Protein AF-A0A914Q516-F1 (afdb_monomer_lite)

Foldseek 3Di:
DDDPPPPPPDPPPPPDVVVVVVLVVCVVVPDPPVCVVLVVLLVLCLPFPVSLCCLWPNVLVVLVAFWDWDLQQAEPVQWAFDADPVRDGDPDTPDGDDSVRIDTGHPQQNVLLHLLQPDALVRSVVCVLVSLVVVVVVVCVVVVHPVPRRHDSVSSVSSNLSSLLSNLSVLSVCVSVVLVVLVVPPPPPVVSVVVVVRSVNSSVSSSVVNVVCCVPVVVVSSVVRD

Structure (mmCIF, N/CA/C/O backbone):
data_AF-A0A914Q516-F1
#
_entry.id   AF-A0A914Q516-F1
#
loop_
_atom_site.group_PDB
_atom_site.id
_atom_site.type_symbol
_atom_site.label_atom_id
_atom_site.label_alt_id
_atom_site.label_comp_id
_atom_site.label_asym_id
_atom_site.label_entity_id
_atom_site.label_seq_id
_atom_site.pdbx_PDB_ins_code
_atom_site.Cartn_x
_atom_site.Cartn_y
_atom_site.Cartn_z
_atom_site.occupancy
_atom_site.B_iso_or_equiv
_atom_site.auth_seq_id
_atom_site.auth_comp_id
_atom_site.auth_asym_id
_atom_site.auth_atom_id
_atom_site.pdbx_PDB_model_num
ATOM 1 N N . MET A 1 1 ? 1.732 -30.898 15.692 1.00 36.25 1 MET A N 1
ATOM 2 C CA . MET A 1 1 ? 2.619 -30.155 14.773 1.00 36.25 1 MET A CA 1
ATOM 3 C C . MET A 1 1 ? 3.514 -29.255 15.620 1.00 36.25 1 MET A C 1
ATOM 5 O O . MET A 1 1 ? 2.993 -28.377 16.292 1.00 36.25 1 MET A O 1
ATOM 9 N N . LYS A 1 2 ? 4.815 -29.556 15.737 1.00 26.09 2 LYS A N 1
ATOM 10 C CA . LYS A 1 2 ? 5.753 -28.768 16.558 1.00 26.09 2 LYS A CA 1
ATOM 11 C C . LYS A 1 2 ? 6.272 -27.606 15.711 1.00 26.09 2 LYS A C 1
ATOM 13 O O . LYS A 1 2 ? 6.947 -27.850 14.718 1.00 26.09 2 LYS A O 1
ATOM 18 N N . ILE A 1 3 ? 5.950 -26.372 16.092 1.00 29.05 3 ILE A N 1
ATOM 19 C CA . ILE A 1 3 ? 6.527 -25.170 15.482 1.00 29.05 3 ILE A CA 1
ATOM 20 C C . ILE A 1 3 ? 7.981 -25.080 15.962 1.00 29.05 3 ILE A C 1
ATOM 22 O O . ILE A 1 3 ? 8.253 -24.725 17.112 1.00 29.05 3 ILE A O 1
ATOM 26 N N . CYS A 1 4 ? 8.920 -25.471 15.101 1.00 27.45 4 CYS A N 1
ATOM 27 C CA . CYS A 1 4 ? 10.341 -25.244 15.325 1.00 27.45 4 CYS A CA 1
ATOM 28 C C . CYS A 1 4 ? 10.590 -23.732 15.312 1.00 27.45 4 CYS A C 1
ATOM 30 O O . CYS A 1 4 ? 10.453 -23.087 14.277 1.00 27.45 4 CYS A O 1
ATOM 32 N N . HIS A 1 5 ? 10.942 -23.165 16.465 1.00 29.23 5 HIS A N 1
ATOM 33 C CA . HIS A 1 5 ? 11.407 -21.786 16.552 1.00 29.23 5 HIS A CA 1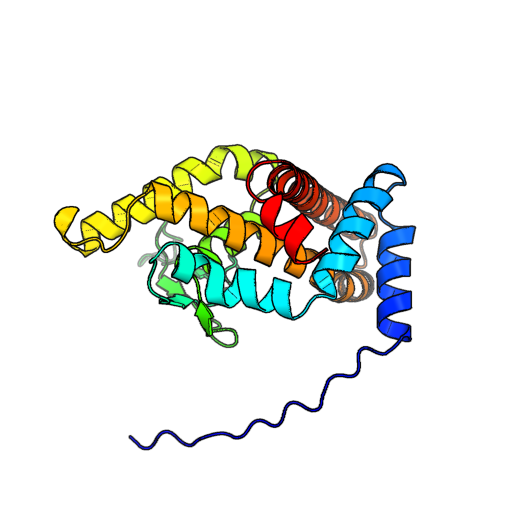
ATOM 34 C C . HIS A 1 5 ? 12.763 -21.686 15.845 1.00 29.23 5 HIS A C 1
ATOM 36 O O . HIS A 1 5 ? 13.802 -21.995 16.431 1.00 29.23 5 HIS A O 1
ATOM 42 N N . PHE A 1 6 ? 12.767 -21.259 14.585 1.00 27.67 6 PHE A N 1
ATOM 43 C CA . PHE A 1 6 ? 13.989 -20.805 13.937 1.00 27.67 6 PHE A CA 1
ATOM 44 C C . PHE A 1 6 ? 14.381 -19.467 14.568 1.00 27.67 6 PHE A C 1
ATOM 46 O O . PHE A 1 6 ? 13.801 -18.426 14.270 1.00 27.67 6 PHE A O 1
ATOM 53 N N . LYS A 1 7 ? 15.374 -19.481 15.465 1.00 25.53 7 LYS A N 1
ATOM 54 C CA . LYS A 1 7 ? 16.092 -18.260 15.847 1.00 25.53 7 LYS A CA 1
ATOM 55 C C . LYS A 1 7 ? 16.949 -17.832 14.657 1.00 25.53 7 LYS A C 1
ATOM 57 O O . LYS A 1 7 ? 18.130 -18.160 14.592 1.00 25.53 7 LYS A O 1
ATOM 62 N N . VAL A 1 8 ? 16.352 -17.118 13.708 1.00 31.77 8 VAL A N 1
ATOM 63 C CA . VAL A 1 8 ? 17.113 -16.385 12.695 1.00 31.77 8 VAL A CA 1
ATOM 64 C C . VAL A 1 8 ? 17.725 -15.179 13.400 1.00 31.77 8 VAL A C 1
ATOM 66 O O . VAL A 1 8 ? 17.048 -14.200 13.698 1.00 31.77 8 VAL A O 1
ATOM 69 N N . GLN A 1 9 ? 19.012 -15.265 13.736 1.00 25.88 9 GLN A N 1
ATOM 70 C CA . GLN A 1 9 ? 19.788 -14.069 14.035 1.00 25.88 9 GLN A CA 1
ATOM 71 C C . GLN A 1 9 ? 20.055 -13.373 12.705 1.00 25.88 9 GLN A C 1
ATOM 73 O O . GLN A 1 9 ? 20.976 -13.743 11.977 1.00 25.88 9 GLN A O 1
ATOM 78 N N . PHE A 1 10 ? 19.256 -12.360 12.381 1.00 30.94 10 PHE A N 1
ATOM 79 C CA . PHE A 1 10 ? 19.689 -11.379 11.3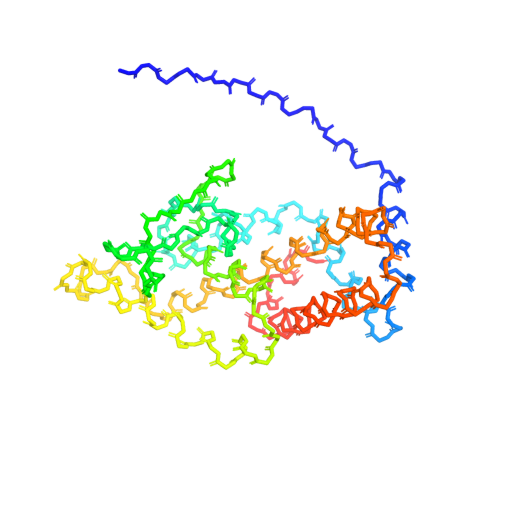99 1.00 30.94 10 PHE A CA 1
ATOM 80 C C . PHE A 1 10 ? 20.967 -10.748 11.960 1.00 30.94 10 PHE A C 1
ATOM 82 O O . PHE A 1 10 ? 20.933 -10.072 12.992 1.00 30.94 10 PHE A O 1
ATOM 89 N N . LYS A 1 11 ? 22.121 -10.990 11.319 1.00 28.31 11 LYS A N 1
ATOM 90 C CA . LYS A 1 11 ? 23.254 -10.070 11.481 1.00 28.31 11 LYS A CA 1
ATOM 91 C C . LYS A 1 11 ? 22.671 -8.691 11.209 1.00 28.31 11 LYS A C 1
ATOM 93 O O . LYS A 1 11 ? 22.010 -8.534 10.184 1.00 28.31 11 LYS A O 1
ATOM 98 N N . LYS A 1 12 ? 22.878 -7.724 12.111 1.00 32.81 12 LYS A N 1
ATOM 99 C CA . LYS A 1 12 ? 22.629 -6.318 11.780 1.00 32.81 12 LYS A CA 1
ATOM 100 C C . LYS A 1 12 ? 23.300 -6.091 10.429 1.00 32.81 12 LYS A C 1
ATOM 102 O O . LYS A 1 12 ? 24.525 -6.169 10.341 1.00 32.81 12 LYS A O 1
ATOM 107 N N . LEU A 1 13 ? 22.498 -5.916 9.382 1.00 36.59 13 LEU A N 1
ATOM 108 C CA . LEU A 1 13 ? 22.982 -5.359 8.138 1.00 36.59 13 LEU A CA 1
ATOM 109 C C . LEU A 1 13 ? 23.422 -3.961 8.544 1.00 36.59 13 LEU A C 1
ATOM 111 O O . LEU A 1 13 ? 22.601 -3.086 8.801 1.00 36.59 13 LEU A O 1
ATOM 115 N N . HIS A 1 14 ? 24.722 -3.798 8.761 1.00 37.91 14 HIS A N 1
ATOM 116 C CA . HIS A 1 14 ? 25.291 -2.473 8.820 1.00 37.91 14 HIS A CA 1
ATOM 117 C C . HIS A 1 14 ? 25.012 -1.884 7.441 1.00 37.91 14 HIS A C 1
ATOM 119 O O . HIS A 1 14 ? 25.597 -2.341 6.460 1.00 37.91 14 HIS A O 1
ATOM 125 N N . HIS A 1 15 ? 24.079 -0.933 7.357 1.00 47.44 15 HIS A N 1
ATOM 126 C CA . HIS A 1 15 ? 24.096 0.018 6.256 1.00 47.44 15 HIS A CA 1
ATOM 127 C C . HIS A 1 15 ? 25.513 0.584 6.245 1.00 47.44 15 HIS A C 1
ATOM 129 O O . HIS A 1 15 ? 25.931 1.217 7.215 1.00 47.44 15 HIS A O 1
ATOM 135 N N . SER A 1 16 ? 26.303 0.239 5.230 1.00 50.34 16 SER A N 1
ATOM 136 C CA . SER A 1 16 ? 27.589 0.887 5.056 1.00 50.34 16 SER A CA 1
ATOM 137 C C . SER A 1 16 ? 27.303 2.314 4.601 1.00 50.34 16 SER A C 1
ATOM 139 O O . SER A 1 16 ? 26.422 2.545 3.767 1.00 50.34 16 SER A O 1
ATOM 141 N N . ASP A 1 17 ? 28.073 3.273 5.112 1.00 53.75 17 ASP A N 1
ATOM 142 C CA . ASP A 1 17 ? 28.064 4.655 4.615 1.00 53.75 17 ASP A CA 1
ATOM 143 C C . ASP A 1 17 ? 28.269 4.713 3.085 1.00 53.75 17 ASP A C 1
ATOM 145 O O . ASP A 1 17 ? 27.937 5.703 2.441 1.00 53.75 17 ASP A O 1
ATOM 149 N N . GLU A 1 18 ? 28.828 3.657 2.487 1.00 47.25 18 GLU A N 1
ATOM 150 C CA . GLU A 1 18 ? 29.014 3.502 1.045 1.00 47.25 18 GLU A CA 1
ATOM 151 C C . GLU A 1 18 ? 27.717 3.185 0.296 1.00 47.25 18 GLU A C 1
ATOM 153 O O . GLU A 1 18 ? 27.467 3.823 -0.724 1.00 47.25 18 GLU A O 1
ATOM 158 N N . THR A 1 19 ? 26.867 2.275 0.796 1.00 50.22 19 THR A N 1
ATOM 159 C CA . THR A 1 19 ? 25.529 2.051 0.220 1.00 50.22 19 THR A CA 1
ATOM 160 C C . THR A 1 19 ? 24.695 3.323 0.340 1.00 50.22 19 THR A C 1
ATOM 162 O O . THR A 1 19 ? 24.054 3.727 -0.618 1.00 50.22 19 THR A O 1
ATOM 165 N N . GLU A 1 20 ? 24.771 4.024 1.474 1.00 52.91 20 GLU A N 1
ATOM 166 C CA . GLU A 1 20 ? 24.061 5.294 1.668 1.00 52.91 20 GLU A CA 1
ATOM 167 C C . GLU A 1 20 ? 24.537 6.383 0.692 1.00 52.91 20 GLU A C 1
ATOM 169 O O . GLU A 1 20 ? 23.724 7.016 0.019 1.00 52.91 20 GLU A O 1
ATOM 174 N N . LYS A 1 21 ? 25.854 6.583 0.562 1.00 53.12 21 LYS A N 1
ATOM 175 C CA . LYS A 1 21 ? 26.425 7.549 -0.391 1.00 53.12 21 LYS A CA 1
ATOM 176 C C . LYS A 1 21 ? 26.124 7.182 -1.838 1.00 53.12 21 LYS A C 1
ATOM 178 O O . LYS A 1 21 ? 25.956 8.083 -2.654 1.00 53.12 21 LYS A O 1
ATOM 183 N N . PHE A 1 22 ? 26.078 5.894 -2.168 1.00 50.62 22 PHE A N 1
ATOM 184 C CA . PHE A 1 22 ? 25.715 5.421 -3.499 1.00 50.62 22 PHE A CA 1
ATOM 185 C C . PHE A 1 22 ? 24.235 5.667 -3.794 1.00 50.62 22 PHE A C 1
ATOM 187 O O . PHE A 1 22 ? 23.937 6.256 -4.828 1.00 50.62 22 PHE A O 1
ATOM 194 N N . ASN A 1 23 ? 23.342 5.330 -2.863 1.00 52.16 23 ASN A N 1
ATOM 195 C CA . ASN A 1 23 ? 21.910 5.590 -2.980 1.00 52.16 23 ASN A CA 1
ATOM 196 C C . ASN A 1 23 ? 21.676 7.091 -3.142 1.00 52.16 23 ASN A C 1
ATOM 198 O O . ASN A 1 23 ? 21.111 7.515 -4.141 1.00 52.16 23 ASN A O 1
ATOM 202 N N . LEU A 1 24 ? 22.213 7.926 -2.243 1.00 56.22 24 LEU A N 1
ATOM 203 C CA . LEU A 1 24 ? 22.138 9.387 -2.360 1.00 56.22 24 LEU A CA 1
ATOM 204 C C . LEU A 1 24 ? 22.727 9.893 -3.680 1.00 56.22 24 LEU A C 1
ATOM 206 O O . LEU A 1 24 ? 22.218 10.849 -4.243 1.00 56.22 24 LEU A O 1
ATOM 210 N N . LYS A 1 25 ? 23.778 9.263 -4.211 1.00 56.97 25 LYS A N 1
ATOM 211 C CA . LYS A 1 25 ? 24.352 9.621 -5.511 1.00 56.97 25 LYS A CA 1
ATOM 212 C C . LYS A 1 25 ? 23.434 9.231 -6.674 1.00 56.97 25 LYS A C 1
ATOM 214 O O . LYS A 1 25 ? 23.278 10.047 -7.570 1.00 56.97 25 LYS A O 1
ATOM 219 N N . ILE A 1 26 ? 22.816 8.051 -6.675 1.00 52.75 26 ILE A N 1
ATOM 220 C CA . ILE A 1 26 ? 21.809 7.644 -7.672 1.00 52.75 26 ILE A CA 1
ATOM 221 C C . ILE A 1 26 ? 20.573 8.548 -7.575 1.00 52.75 26 ILE A C 1
ATOM 223 O O . ILE A 1 26 ? 20.109 9.059 -8.594 1.00 52.75 26 ILE A O 1
ATOM 227 N N . PHE A 1 27 ? 20.115 8.846 -6.357 1.00 55.50 27 PHE A N 1
ATOM 228 C CA . PHE A 1 27 ? 19.057 9.817 -6.077 1.00 55.50 27 PHE A CA 1
ATOM 229 C C . PHE A 1 27 ? 19.415 11.217 -6.595 1.00 55.50 27 PHE A C 1
ATOM 231 O O . PHE A 1 27 ? 18.608 11.856 -7.259 1.00 55.50 27 PHE A O 1
ATOM 238 N N . ASN A 1 28 ? 20.635 11.694 -6.357 1.00 54.09 28 ASN A N 1
ATOM 239 C CA . ASN A 1 28 ? 21.061 13.034 -6.764 1.00 54.09 28 ASN A CA 1
ATOM 240 C C . ASN A 1 28 ? 21.402 13.142 -8.257 1.00 54.09 28 ASN A C 1
ATOM 242 O O . ASN A 1 28 ? 21.331 14.236 -8.804 1.00 54.09 28 ASN A O 1
ATOM 246 N N . LEU A 1 29 ? 21.803 12.049 -8.914 1.00 50.59 29 LEU A N 1
ATOM 247 C CA . LEU A 1 29 ? 22.165 12.044 -10.336 1.00 50.59 29 LEU A CA 1
ATOM 248 C C . LEU A 1 29 ? 20.957 11.871 -11.261 1.00 50.59 29 LEU A C 1
ATOM 250 O O . LEU A 1 29 ? 21.003 12.352 -12.391 1.00 50.59 29 LEU A O 1
ATOM 254 N N . ASN A 1 30 ? 19.903 11.190 -10.800 1.00 50.62 30 ASN A N 1
ATOM 255 C CA . ASN A 1 30 ? 18.800 10.766 -11.667 1.00 50.62 30 ASN A CA 1
ATOM 256 C C . ASN A 1 30 ? 17.469 11.477 -11.406 1.00 50.62 30 ASN A C 1
ATOM 258 O O . ASN A 1 30 ? 16.566 11.396 -12.238 1.00 50.62 30 ASN A O 1
ATOM 262 N N . PHE A 1 31 ? 17.323 12.172 -10.278 1.00 52.31 31 PHE A N 1
ATOM 263 C CA . PHE A 1 31 ? 16.158 13.013 -10.029 1.00 52.31 31 PHE A CA 1
ATOM 264 C C . PHE A 1 31 ? 16.484 14.466 -10.381 1.00 52.31 31 PHE A C 1
ATOM 266 O O . PHE A 1 31 ? 17.485 15.009 -9.921 1.00 52.31 31 PHE A O 1
ATOM 273 N N . ALA A 1 32 ? 15.631 15.105 -11.187 1.00 51.28 32 ALA A N 1
ATOM 274 C CA . ALA A 1 32 ? 15.731 16.535 -11.471 1.00 51.28 32 ALA A CA 1
ATOM 275 C C . ALA A 1 32 ? 15.751 17.364 -10.171 1.00 51.28 32 ALA A C 1
ATOM 277 O O . ALA A 1 32 ? 15.140 16.970 -9.174 1.00 51.28 32 ALA A O 1
ATOM 278 N N . ASP A 1 33 ? 16.396 18.536 -10.201 1.00 56.28 33 ASP A N 1
ATOM 279 C CA . ASP A 1 33 ? 16.536 19.462 -9.060 1.00 56.28 33 ASP A CA 1
ATOM 280 C C . ASP A 1 33 ? 15.208 19.744 -8.324 1.00 56.28 33 ASP A C 1
ATOM 282 O O . ASP A 1 33 ? 15.192 20.007 -7.122 1.00 56.28 33 ASP A O 1
ATOM 286 N N . SER A 1 34 ? 14.076 19.622 -9.024 1.00 50.22 34 SER A N 1
ATOM 287 C CA . SER A 1 34 ? 12.718 19.748 -8.487 1.00 50.22 34 SER A CA 1
ATOM 288 C C . SER A 1 34 ? 12.326 18.699 -7.435 1.00 50.22 34 SER A C 1
ATOM 290 O O . SER A 1 34 ? 11.369 18.924 -6.700 1.00 50.22 34 SER A O 1
ATOM 292 N N . PHE A 1 35 ? 13.033 17.571 -7.329 1.00 56.91 35 PHE A N 1
ATOM 293 C CA . PHE A 1 35 ? 12.653 16.443 -6.461 1.00 56.91 35 PHE A CA 1
ATOM 294 C C . PHE A 1 35 ? 13.532 16.282 -5.222 1.00 56.91 35 PHE A C 1
ATOM 296 O O . PHE A 1 35 ? 13.149 15.584 -4.281 1.00 56.91 35 PHE A O 1
ATOM 303 N N . GLN A 1 36 ? 14.671 16.975 -5.182 1.00 64.94 36 GLN A N 1
ATOM 304 C CA . GLN A 1 36 ? 15.559 17.018 -4.020 1.00 64.94 36 GLN A CA 1
ATOM 305 C C . GLN A 1 36 ? 14.846 17.360 -2.700 1.00 64.94 36 GLN A C 1
ATOM 307 O O . GLN A 1 36 ? 15.134 16.698 -1.699 1.00 64.94 36 GLN A O 1
ATOM 312 N N . PRO A 1 37 ? 13.898 18.322 -2.649 1.00 67.19 37 PRO A N 1
ATOM 313 C CA . PRO A 1 37 ? 13.210 18.659 -1.403 1.00 67.19 37 PRO A CA 1
ATOM 314 C C . PRO A 1 37 ? 12.352 17.508 -0.864 1.00 67.19 37 PRO A C 1
ATOM 316 O O . PRO A 1 37 ? 12.417 17.201 0.327 1.00 67.19 37 PRO A O 1
ATOM 319 N N . ILE A 1 38 ? 11.605 16.833 -1.747 1.00 66.38 38 ILE A N 1
ATOM 320 C CA . ILE A 1 38 ? 10.735 15.708 -1.381 1.00 66.38 38 ILE A CA 1
ATOM 321 C C . ILE A 1 38 ? 11.603 14.540 -0.910 1.00 66.38 38 ILE A C 1
ATOM 323 O O . ILE A 1 38 ? 11.444 14.060 0.208 1.00 66.38 38 ILE A O 1
ATOM 327 N N . VAL A 1 39 ? 12.608 14.147 -1.694 1.00 64.88 39 VAL A N 1
ATOM 328 C CA . VAL A 1 39 ? 13.517 13.047 -1.332 1.00 64.88 39 VAL A CA 1
ATOM 329 C C . VAL A 1 39 ? 14.256 13.335 -0.019 1.00 64.88 39 VAL A C 1
ATOM 331 O O . VAL A 1 39 ? 14.369 12.449 0.824 1.00 64.88 39 VAL A O 1
ATOM 334 N N . SER A 1 40 ? 14.686 14.577 0.224 1.00 68.75 40 SER A N 1
ATOM 335 C CA . SER A 1 40 ? 15.344 14.968 1.482 1.00 68.75 40 SER A CA 1
ATOM 336 C C . SER A 1 40 ? 14.416 14.863 2.698 1.00 68.75 40 SER A C 1
ATOM 338 O O . SER A 1 40 ? 14.848 14.431 3.772 1.00 68.75 40 SER A O 1
ATOM 340 N N . LYS A 1 41 ? 13.136 15.228 2.543 1.00 70.25 41 LYS A N 1
ATOM 341 C CA . LYS A 1 41 ? 12.101 15.061 3.578 1.00 70.25 41 LYS A CA 1
ATOM 342 C C . LYS A 1 41 ? 11.866 13.577 3.873 1.00 70.25 41 LYS A 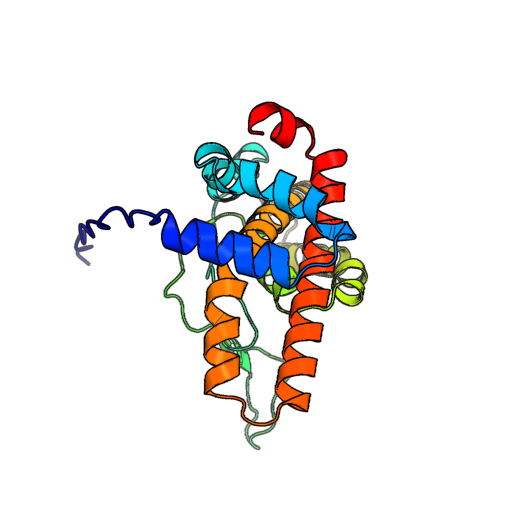C 1
ATOM 344 O O . LYS A 1 41 ? 11.882 13.168 5.034 1.00 70.25 41 LYS A O 1
ATOM 349 N N . TYR A 1 42 ? 11.753 12.764 2.824 1.00 71.19 42 TYR A N 1
ATOM 350 C CA . TYR A 1 42 ? 11.600 11.312 2.914 1.00 71.19 42 TYR A CA 1
ATOM 351 C C . TYR A 1 42 ? 12.821 10.621 3.525 1.00 71.19 42 TYR A C 1
ATOM 353 O O . TYR A 1 42 ? 12.661 9.687 4.305 1.00 71.19 42 TYR A O 1
ATOM 361 N N . HIS A 1 43 ? 14.035 11.099 3.250 1.00 69.19 43 HIS A N 1
ATOM 362 C CA . HIS A 1 43 ? 15.268 10.533 3.792 1.00 69.19 43 HIS A CA 1
ATOM 363 C C . HIS A 1 43 ? 15.308 10.580 5.327 1.00 69.19 43 HIS A C 1
ATOM 365 O O . HIS A 1 43 ? 15.717 9.607 5.958 1.00 69.19 43 HIS A O 1
ATOM 371 N N . LYS A 1 44 ? 14.834 11.668 5.955 1.00 71.88 44 LYS A N 1
ATOM 372 C CA . LYS A 1 44 ? 14.725 11.739 7.425 1.00 71.88 44 LYS A CA 1
ATOM 373 C C . LYS A 1 44 ? 13.768 10.682 7.973 1.00 71.88 44 LYS A C 1
ATOM 375 O O . LYS A 1 44 ? 14.130 9.945 8.886 1.00 71.88 44 LYS A O 1
ATOM 380 N N . LEU A 1 45 ? 12.589 10.567 7.364 1.00 75.25 45 LEU A N 1
ATOM 381 C CA . LEU A 1 45 ? 11.577 9.584 7.746 1.00 75.25 45 LEU A CA 1
ATOM 382 C C . LEU A 1 45 ? 12.058 8.140 7.534 1.00 75.25 45 LEU A C 1
ATOM 384 O O . LEU A 1 45 ? 11.852 7.300 8.404 1.00 75.25 45 LEU A O 1
ATOM 388 N N . CYS A 1 46 ? 12.774 7.859 6.439 1.00 69.25 46 CYS A N 1
ATOM 389 C CA . CYS A 1 46 ? 13.368 6.544 6.153 1.00 69.25 46 CYS A CA 1
ATOM 390 C C . CYS A 1 46 ? 14.352 6.081 7.233 1.00 69.25 46 CYS A C 1
ATOM 392 O O . CYS A 1 46 ? 14.551 4.883 7.414 1.00 69.25 46 CYS A O 1
ATOM 394 N N . ARG A 1 47 ? 14.986 7.019 7.944 1.00 72.00 47 ARG A N 1
ATOM 395 C CA . ARG A 1 47 ? 15.941 6.721 9.020 1.00 72.00 47 ARG A CA 1
ATOM 396 C C . ARG A 1 47 ? 15.274 6.554 10.382 1.00 72.00 47 ARG A C 1
ATOM 398 O O . ARG A 1 47 ? 15.938 6.138 11.332 1.00 72.00 47 ARG A O 1
ATOM 405 N N . SER A 1 48 ? 13.989 6.876 10.493 1.00 83.19 48 SER A N 1
ATOM 406 C CA . SER A 1 48 ? 13.231 6.724 11.727 1.00 83.19 48 SER A CA 1
ATOM 407 C C . SER A 1 48 ? 12.644 5.316 11.801 1.00 83.19 48 SER A C 1
ATOM 409 O O . SER A 1 48 ? 11.597 5.018 11.227 1.00 83.19 48 SER A O 1
ATOM 411 N N . THR A 1 49 ? 13.325 4.432 12.536 1.00 84.31 49 THR A N 1
ATOM 412 C CA . THR A 1 49 ? 12.817 3.083 12.832 1.00 84.31 49 THR A CA 1
ATOM 413 C C . THR A 1 49 ? 11.435 3.142 13.479 1.00 84.31 49 THR A C 1
ATOM 415 O O . THR A 1 49 ? 10.575 2.335 13.143 1.00 84.31 49 THR A O 1
ATOM 418 N N . ASP A 1 50 ? 11.198 4.111 14.366 1.00 88.62 50 ASP A N 1
ATOM 419 C CA . ASP A 1 50 ? 9.912 4.268 15.047 1.00 88.62 50 ASP A CA 1
ATOM 420 C C . ASP A 1 50 ? 8.801 4.647 14.066 1.00 88.62 50 ASP A C 1
ATOM 422 O O . ASP A 1 50 ? 7.714 4.076 14.123 1.00 88.62 50 ASP A O 1
ATOM 426 N N . PHE A 1 51 ? 9.083 5.550 13.122 1.00 88.81 51 PHE A N 1
ATOM 427 C CA . PHE A 1 51 ? 8.145 5.892 12.056 1.00 88.81 51 PHE A CA 1
ATOM 428 C C . PHE A 1 51 ? 7.835 4.688 11.169 1.00 88.81 51 PHE A C 1
ATOM 430 O O . PHE A 1 51 ? 6.669 4.394 10.910 1.00 88.81 51 PHE A O 1
ATOM 437 N N . TYR A 1 52 ? 8.875 3.965 10.745 1.00 87.19 52 TYR A N 1
ATOM 438 C CA . TYR A 1 52 ? 8.731 2.762 9.935 1.00 87.19 52 TYR A CA 1
ATOM 439 C C . TYR A 1 52 ? 7.869 1.712 10.647 1.00 87.19 52 TYR A C 1
ATOM 441 O O . TYR A 1 52 ? 6.891 1.224 10.085 1.00 87.19 52 TYR A O 1
ATOM 449 N N . LEU A 1 53 ? 8.181 1.393 11.907 1.00 89.94 53 LEU A N 1
ATOM 450 C CA . LEU A 1 53 ? 7.401 0.440 12.697 1.00 89.94 53 LEU A CA 1
ATOM 451 C C . LEU A 1 53 ? 5.963 0.923 12.894 1.00 89.94 53 LEU A C 1
ATOM 453 O O . LEU A 1 53 ? 5.035 0.118 12.828 1.00 89.94 53 LEU A O 1
ATOM 457 N N . TYR A 1 54 ? 5.766 2.228 13.084 1.00 93.56 54 TYR A N 1
ATOM 458 C CA . TYR A 1 54 ? 4.443 2.804 13.252 1.00 93.56 54 TYR A CA 1
ATOM 459 C C . TYR A 1 54 ? 3.555 2.569 12.026 1.00 93.56 54 TYR A C 1
ATOM 461 O O . TYR A 1 54 ? 2.506 1.934 12.141 1.00 93.56 54 TYR A O 1
ATOM 469 N N . ILE A 1 55 ? 3.982 3.021 10.844 1.00 92.56 55 ILE A N 1
ATOM 470 C CA . ILE A 1 55 ? 3.165 2.928 9.624 1.00 92.56 55 ILE A CA 1
ATOM 471 C C . ILE A 1 55 ? 2.977 1.480 9.140 1.00 92.56 55 ILE A C 1
ATOM 473 O O . ILE A 1 55 ? 1.954 1.184 8.528 1.00 92.56 55 ILE A O 1
ATOM 477 N N . TYR A 1 56 ? 3.925 0.575 9.424 1.00 91.31 56 TYR A N 1
ATOM 478 C CA . TYR A 1 56 ? 3.833 -0.833 9.020 1.00 91.31 56 TYR A CA 1
ATOM 479 C C . TYR A 1 56 ? 3.044 -1.711 10.001 1.00 91.31 56 TYR A C 1
ATOM 481 O O . TYR A 1 56 ? 2.391 -2.656 9.560 1.00 91.31 56 TYR A O 1
ATOM 489 N N . GLN A 1 57 ? 3.120 -1.453 11.313 1.00 91.62 57 GLN A N 1
ATOM 490 C CA . GLN A 1 57 ? 2.633 -2.402 12.328 1.00 91.62 57 GLN A CA 1
ATOM 491 C C . GLN A 1 57 ? 1.607 -1.834 13.310 1.00 91.62 57 GLN A C 1
ATOM 493 O O . GLN A 1 57 ? 0.914 -2.628 13.956 1.00 91.62 57 GLN A O 1
ATOM 498 N N . GLN A 1 58 ? 1.515 -0.509 13.454 1.00 95.00 58 GLN A N 1
ATOM 499 C CA . GLN A 1 58 ? 0.726 0.119 14.517 1.00 95.00 58 GLN A CA 1
ATOM 500 C C . GLN A 1 58 ? -0.413 1.005 14.003 1.00 95.00 58 GLN A C 1
ATOM 502 O O . GLN A 1 58 ? -1.489 0.990 14.591 1.00 95.00 58 GLN A O 1
ATOM 507 N N . ALA A 1 59 ? -0.229 1.733 12.901 1.00 95.81 59 ALA A N 1
ATOM 508 C CA . ALA A 1 59 ? -1.199 2.724 12.438 1.00 95.81 59 ALA A CA 1
ATOM 509 C C . ALA A 1 59 ? -2.606 2.142 12.195 1.00 95.81 59 ALA A C 1
ATOM 511 O O . ALA A 1 59 ? -3.606 2.762 12.546 1.00 95.81 59 ALA A O 1
ATOM 512 N N . HIS A 1 60 ? -2.715 0.921 11.657 1.00 96.31 60 HIS A N 1
ATOM 513 C CA . HIS A 1 60 ? -4.016 0.262 11.475 1.00 96.31 60 HIS A CA 1
ATOM 514 C C . HIS A 1 60 ? -4.659 -0.157 12.802 1.00 96.31 60 HIS A C 1
ATOM 516 O O . HIS A 1 60 ? -5.881 -0.134 12.913 1.00 96.31 60 HIS A O 1
ATOM 522 N N . LYS A 1 61 ? -3.855 -0.485 13.818 1.00 96.69 61 LYS A N 1
ATOM 523 C CA . LYS A 1 61 ? -4.336 -0.844 15.160 1.00 96.69 61 LYS A CA 1
ATOM 524 C C . LYS A 1 61 ? -4.898 0.371 15.892 1.00 96.69 61 LYS A C 1
ATOM 526 O O . LYS A 1 61 ? -5.917 0.241 16.560 1.00 96.69 61 LYS A O 1
ATOM 531 N N . ASP A 1 62 ? -4.290 1.544 15.717 1.00 96.06 62 ASP A N 1
ATOM 532 C CA . ASP A 1 62 ? -4.797 2.811 16.270 1.00 96.06 62 ASP A CA 1
ATOM 533 C C . ASP A 1 62 ? -6.158 3.203 15.663 1.00 96.06 62 ASP A C 1
ATOM 535 O O . ASP A 1 62 ? -6.962 3.875 16.302 1.00 96.06 62 ASP A O 1
ATOM 539 N N . LEU A 1 63 ? -6.442 2.733 14.445 1.00 96.44 63 LEU A N 1
ATOM 540 C CA . LEU A 1 63 ? -7.747 2.844 13.785 1.00 96.44 63 LEU A CA 1
ATOM 541 C C . LEU A 1 63 ? -8.718 1.708 14.168 1.00 96.44 63 LEU A C 1
ATOM 543 O O . LEU A 1 63 ? -9.831 1.630 13.638 1.00 96.44 63 LEU A O 1
ATOM 547 N N . GLU A 1 64 ? -8.311 0.826 15.082 1.00 96.56 64 GLU A N 1
ATOM 548 C CA . GLU A 1 64 ? -9.036 -0.368 15.527 1.00 96.56 64 GLU A CA 1
ATOM 549 C C . GLU A 1 64 ? -9.271 -1.402 14.409 1.00 96.56 64 GLU A C 1
ATOM 551 O O . GLU A 1 64 ? -10.220 -2.184 14.472 1.00 96.56 64 GLU A O 1
ATOM 556 N N . LEU A 1 65 ? -8.423 -1.433 13.373 1.00 96.56 65 LEU A N 1
ATOM 557 C CA . LEU A 1 65 ? -8.406 -2.552 12.432 1.00 96.56 65 LEU A CA 1
ATOM 558 C C . LEU A 1 65 ? -7.563 -3.696 13.013 1.00 96.56 65 LEU A C 1
ATOM 560 O O . LEU A 1 65 ? -6.467 -3.459 13.536 1.00 96.56 65 LEU A O 1
ATOM 564 N N . PRO A 1 66 ? -8.019 -4.953 12.884 1.00 95.12 66 PRO A N 1
ATOM 565 C CA . PRO A 1 66 ? -7.205 -6.097 13.241 1.00 95.12 66 PRO A CA 1
ATOM 566 C C . PRO A 1 66 ? -6.021 -6.199 12.284 1.00 95.12 66 PRO A C 1
ATOM 568 O O . PRO A 1 66 ? -6.108 -5.835 11.107 1.00 95.12 66 PRO A O 1
ATOM 571 N N . SER A 1 67 ? -4.926 -6.766 12.773 1.00 96.19 67 SER A N 1
ATOM 572 C CA . SER A 1 67 ? -3.897 -7.238 11.864 1.00 96.19 67 SER A CA 1
ATOM 573 C C . SER A 1 67 ? -4.363 -8.475 11.109 1.00 96.19 67 SER A C 1
ATOM 575 O O . SER A 1 67 ? -5.031 -9.347 11.670 1.00 96.19 67 SER A O 1
ATOM 577 N N . VAL A 1 68 ? -3.945 -8.577 9.855 1.00 95.56 68 VAL A N 1
ATOM 578 C CA . VAL A 1 68 ? -4.178 -9.743 9.001 1.00 95.56 68 VAL A CA 1
ATOM 579 C C . VAL A 1 68 ? -2.852 -10.297 8.495 1.00 95.56 68 VAL A C 1
ATOM 581 O O . VAL A 1 68 ? -1.810 -9.651 8.613 1.00 95.56 68 VAL A O 1
ATOM 584 N N . ILE A 1 69 ? -2.889 -11.504 7.933 1.00 96.81 69 ILE A N 1
ATOM 585 C CA . ILE A 1 69 ? -1.760 -12.028 7.165 1.00 96.81 69 ILE A CA 1
ATOM 586 C C . ILE A 1 69 ? -1.750 -11.298 5.827 1.00 96.81 69 ILE A C 1
ATOM 588 O O . ILE A 1 69 ? -2.720 -11.375 5.075 1.00 96.81 69 ILE A O 1
ATOM 592 N N . VAL A 1 70 ? -0.654 -10.605 5.553 1.00 96.75 70 VAL A N 1
ATOM 593 C CA . VAL A 1 70 ? -0.392 -9.954 4.270 1.00 96.75 70 VAL A CA 1
ATOM 594 C C . VAL A 1 70 ? 0.629 -10.792 3.513 1.00 96.75 70 VAL A C 1
ATOM 596 O O . VAL A 1 70 ? 1.542 -11.353 4.126 1.00 96.75 70 VAL A O 1
ATOM 599 N N . GLN A 1 71 ? 0.484 -10.901 2.196 1.00 96.88 71 GLN A N 1
ATOM 600 C CA . GLN A 1 71 ? 1.457 -11.603 1.363 1.00 96.88 71 GLN A CA 1
ATOM 601 C C . GLN A 1 71 ? 2.764 -10.792 1.280 1.00 96.88 71 GLN A C 1
ATOM 603 O O . GLN A 1 71 ? 3.850 -11.370 1.321 1.00 96.88 71 GLN A O 1
ATOM 608 N N . GLY A 1 72 ? 2.679 -9.458 1.288 1.00 93.19 72 GLY A N 1
ATOM 609 C CA . GLY A 1 72 ? 3.812 -8.561 1.522 1.00 93.19 72 GLY A CA 1
ATOM 610 C C . GLY A 1 72 ? 4.665 -8.237 0.294 1.00 93.19 72 GLY A C 1
ATOM 611 O O . GLY A 1 72 ? 5.481 -7.320 0.381 1.00 93.19 72 GLY A O 1
ATOM 612 N N . ASP A 1 73 ? 4.440 -8.911 -0.835 1.00 94.38 73 ASP A N 1
ATOM 613 C CA . ASP A 1 73 ? 5.058 -8.671 -2.143 1.00 94.38 73 ASP A CA 1
ATOM 614 C C . ASP A 1 73 ? 4.049 -8.843 -3.300 1.00 94.38 73 ASP A C 1
ATOM 616 O O . ASP A 1 73 ? 4.251 -9.582 -4.264 1.00 94.38 73 ASP A O 1
ATOM 620 N N . MET A 1 74 ? 2.886 -8.207 -3.161 1.00 94.88 74 MET A N 1
ATOM 621 C CA . MET A 1 74 ? 1.786 -8.329 -4.109 1.00 94.88 74 MET A CA 1
ATOM 622 C C . MET A 1 74 ? 2.077 -7.546 -5.395 1.00 94.88 74 MET A C 1
ATOM 624 O O . MET A 1 74 ? 2.035 -6.314 -5.409 1.00 94.88 74 MET A O 1
ATOM 628 N N . HIS A 1 75 ? 2.328 -8.264 -6.489 1.00 93.00 75 HIS A N 1
ATOM 629 C CA . HIS A 1 75 ? 2.473 -7.720 -7.841 1.00 93.00 75 HIS A CA 1
ATOM 630 C C . HIS A 1 75 ? 2.057 -8.773 -8.893 1.00 93.00 75 HIS A C 1
ATOM 632 O O . HIS A 1 75 ? 2.012 -9.962 -8.574 1.00 93.00 75 HIS A O 1
ATOM 638 N N . PRO A 1 76 ? 1.783 -8.397 -10.163 1.00 91.69 76 PRO A N 1
ATOM 639 C CA . PRO A 1 76 ? 1.302 -9.327 -11.194 1.00 91.69 76 PRO A CA 1
ATOM 640 C C . PRO A 1 76 ? 2.180 -10.559 -11.445 1.00 91.69 76 PRO A C 1
ATOM 642 O O . PRO A 1 76 ? 1.678 -11.568 -11.922 1.00 91.69 76 PRO A O 1
ATOM 645 N N . GLY A 1 77 ? 3.475 -10.492 -11.125 1.00 92.50 77 GLY A N 1
ATOM 646 C CA . GLY A 1 77 ? 4.393 -11.631 -11.245 1.00 92.50 77 GLY A CA 1
ATOM 647 C C . GLY A 1 77 ? 4.134 -12.739 -10.219 1.00 92.50 77 GLY A C 1
ATOM 648 O O . GLY A 1 77 ? 4.463 -13.889 -10.487 1.00 92.50 77 GLY A O 1
ATOM 649 N N . ASN A 1 78 ? 3.481 -12.409 -9.101 1.00 96.38 78 ASN A N 1
ATOM 650 C CA . ASN A 1 78 ? 3.092 -13.344 -8.043 1.00 96.38 78 ASN A CA 1
ATOM 651 C C . ASN A 1 78 ? 1.621 -13.790 -8.157 1.00 96.38 78 ASN A C 1
ATOM 653 O O . ASN A 1 78 ? 1.092 -14.449 -7.259 1.00 96.38 78 ASN A O 1
ATOM 657 N N . LEU A 1 79 ? 0.959 -13.458 -9.272 1.00 95.31 79 LEU A N 1
ATOM 658 C CA . LEU A 1 79 ? -0.417 -13.841 -9.580 1.00 95.31 79 LEU A CA 1
ATOM 659 C C . LEU A 1 79 ? -0.446 -14.848 -10.733 1.00 95.31 79 LEU A C 1
ATOM 661 O O . LEU A 1 79 ? 0.006 -14.564 -11.842 1.00 95.31 79 LEU A O 1
ATOM 665 N N . MET A 1 80 ? -1.030 -16.019 -10.493 1.00 95.88 80 MET A N 1
ATOM 666 C CA . MET A 1 80 ? -1.304 -17.003 -11.538 1.00 95.88 80 MET A CA 1
ATOM 667 C C . MET A 1 80 ? -2.739 -16.845 -12.028 1.00 95.88 80 MET A C 1
ATOM 669 O O . MET A 1 80 ? -3.679 -16.930 -11.239 1.00 95.88 80 MET A O 1
ATOM 673 N N . TRP A 1 81 ? -2.919 -16.655 -13.331 1.00 95.50 81 TRP A N 1
ATOM 674 C CA . TRP A 1 81 ? -4.235 -16.551 -13.960 1.00 95.50 81 TRP A CA 1
ATOM 675 C C . TRP A 1 81 ? -4.803 -17.936 -14.271 1.00 95.50 81 TRP A C 1
ATOM 677 O O . TRP A 1 81 ? -4.065 -18.860 -14.612 1.00 95.50 81 TRP A O 1
ATOM 687 N N . SER A 1 82 ? -6.119 -18.085 -14.144 1.00 96.44 82 SER A N 1
ATOM 688 C CA . SER A 1 82 ? -6.807 -19.328 -14.497 1.00 96.44 82 SER A CA 1
ATOM 689 C C . SER A 1 82 ? -6.816 -19.516 -16.009 1.00 96.44 82 SER A C 1
ATOM 691 O O . SER A 1 82 ? -6.924 -18.545 -16.758 1.00 96.44 82 SER A O 1
ATOM 693 N N . ILE A 1 83 ? -6.752 -20.770 -16.446 1.00 96.69 83 ILE A N 1
ATOM 694 C CA . ILE A 1 83 ? -6.912 -21.160 -17.847 1.00 96.69 83 ILE A CA 1
ATOM 695 C C . ILE A 1 83 ? -8.145 -22.051 -17.985 1.00 96.69 83 ILE A C 1
ATOM 697 O O . ILE A 1 83 ? -8.451 -22.839 -17.087 1.00 96.69 83 ILE A O 1
ATOM 701 N N . ASP A 1 84 ? -8.884 -21.902 -19.083 1.00 95.50 84 ASP A N 1
ATOM 702 C CA . ASP A 1 84 ? -9.968 -22.828 -19.402 1.00 95.50 84 ASP A CA 1
ATOM 703 C C . ASP A 1 84 ? -9.435 -24.137 -20.012 1.00 95.50 84 ASP A C 1
ATOM 705 O O . ASP A 1 84 ? -8.243 -24.320 -20.248 1.00 95.50 84 ASP A O 1
ATOM 709 N N . LYS A 1 85 ? -10.351 -25.068 -20.295 1.00 95.38 85 LYS A N 1
ATOM 710 C CA . LYS A 1 85 ? -10.050 -26.364 -20.926 1.00 95.38 85 LYS A CA 1
ATOM 711 C C . LYS A 1 85 ? -9.425 -26.271 -22.328 1.00 95.38 85 LYS A C 1
ATOM 713 O O . LYS A 1 85 ? -9.049 -27.303 -22.873 1.00 95.38 85 LYS A O 1
ATOM 718 N N . ASN A 1 86 ? -9.411 -25.084 -22.931 1.00 96.31 86 ASN A N 1
ATOM 719 C CA . ASN A 1 86 ? -8.851 -24.812 -24.250 1.00 96.31 86 ASN A CA 1
ATOM 720 C C . ASN A 1 86 ? -7.584 -23.936 -24.144 1.00 96.31 86 ASN A C 1
ATOM 722 O O . ASN A 1 86 ? -7.205 -23.316 -25.134 1.00 96.31 86 ASN A O 1
ATOM 726 N N . ASP A 1 87 ? -6.974 -23.846 -22.956 1.00 94.06 87 ASP A N 1
ATOM 727 C CA . ASP A 1 87 ? -5.778 -23.051 -22.658 1.00 94.06 87 ASP A CA 1
ATOM 728 C C . ASP A 1 87 ? -5.954 -21.525 -22.814 1.00 94.06 87 ASP A C 1
ATOM 730 O O . ASP A 1 87 ? -4.972 -20.787 -22.926 1.00 94.06 87 ASP A O 1
ATOM 734 N N . ASN A 1 88 ? -7.189 -21.006 -22.770 1.00 95.06 88 ASN A N 1
ATOM 735 C CA . ASN A 1 88 ? -7.420 -19.558 -22.792 1.00 95.06 88 ASN A CA 1
ATOM 736 C C . ASN A 1 88 ? -7.343 -18.958 -21.385 1.00 95.06 88 ASN A C 1
ATOM 738 O O . ASN A 1 88 ? -8.021 -19.433 -20.467 1.00 95.06 88 ASN A O 1
ATOM 742 N N . ILE A 1 89 ? -6.603 -17.853 -21.245 1.00 93.88 89 ILE A N 1
ATOM 743 C CA . ILE A 1 89 ? -6.520 -17.062 -20.008 1.00 93.88 89 ILE A CA 1
ATOM 744 C C . ILE A 1 89 ? -7.905 -16.517 -19.639 1.00 93.88 89 ILE A C 1
ATOM 746 O O . ILE A 1 89 ? -8.600 -15.932 -20.469 1.00 93.88 89 ILE A O 1
ATOM 750 N N . GLN A 1 90 ? -8.286 -16.691 -18.377 1.00 95.12 90 GLN A N 1
ATOM 751 C CA . GLN A 1 90 ? -9.535 -16.210 -17.797 1.00 95.12 90 GLN A CA 1
ATOM 752 C C . GLN A 1 90 ? -9.294 -15.000 -16.888 1.00 95.12 90 GLN A C 1
ATOM 754 O O . GLN A 1 90 ? -8.213 -14.825 -16.326 1.00 95.12 90 GLN A O 1
ATOM 759 N N . ASN A 1 91 ? -10.347 -14.217 -16.647 1.00 91.31 91 ASN A N 1
ATOM 760 C CA . ASN A 1 91 ? -10.341 -13.086 -15.710 1.00 91.31 91 ASN A CA 1
ATOM 761 C C . ASN A 1 91 ? -10.504 -13.527 -14.242 1.00 91.31 91 ASN A C 1
ATOM 763 O O . ASN A 1 91 ? -11.225 -12.898 -13.470 1.00 91.31 91 ASN A O 1
ATOM 767 N N . SER A 1 92 ? -9.862 -14.627 -13.854 1.00 93.25 92 SER A N 1
ATOM 768 C CA . SER A 1 92 ? -9.867 -15.139 -12.484 1.00 93.25 92 SER A CA 1
ATOM 769 C C . SER A 1 92 ? -8.470 -15.578 -12.072 1.00 93.25 92 SER A C 1
ATOM 771 O O . SER A 1 92 ? -7.738 -16.200 -12.845 1.00 93.25 92 SER A O 1
ATOM 773 N N . ILE A 1 93 ? -8.103 -15.288 -10.828 1.00 94.31 93 ILE A N 1
ATOM 774 C CA . ILE A 1 93 ? -6.835 -15.732 -10.250 1.00 94.31 93 ILE A CA 1
ATOM 775 C C . ILE A 1 93 ? -6.960 -17.204 -9.851 1.00 94.31 93 ILE A C 1
ATOM 777 O O . ILE A 1 93 ? -7.880 -17.581 -9.133 1.00 94.31 93 ILE A O 1
ATOM 781 N N . ALA A 1 94 ? -6.039 -18.032 -10.340 1.00 96.12 94 ALA A N 1
ATOM 782 C CA . ALA A 1 94 ? -5.908 -19.436 -9.962 1.00 96.12 94 ALA A CA 1
ATOM 783 C C . ALA A 1 94 ? -5.112 -19.603 -8.664 1.00 96.12 94 ALA A C 1
ATOM 785 O O . ALA A 1 94 ? -5.435 -20.462 -7.847 1.00 96.12 94 ALA A O 1
ATOM 786 N N . ALA A 1 95 ? -4.062 -18.797 -8.479 1.00 96.12 95 ALA A N 1
ATOM 787 C CA . ALA A 1 95 ? -3.233 -18.832 -7.282 1.00 96.12 95 ALA A CA 1
ATOM 788 C C . ALA A 1 95 ? -2.500 -17.507 -7.047 1.00 96.12 95 ALA A C 1
ATOM 790 O O . ALA A 1 95 ? -2.140 -16.802 -7.989 1.00 96.12 95 ALA A O 1
ATOM 791 N N . ILE A 1 96 ? -2.230 -17.228 -5.773 1.00 96.62 96 ILE A N 1
ATOM 792 C CA . ILE A 1 96 ? -1.265 -16.223 -5.322 1.00 96.62 96 ILE A CA 1
ATOM 793 C C . ILE A 1 96 ? -0.051 -16.994 -4.809 1.00 96.62 96 ILE A C 1
ATOM 795 O O . ILE A 1 96 ? -0.196 -17.886 -3.966 1.00 96.62 96 ILE A O 1
ATOM 799 N N . VAL A 1 97 ? 1.130 -16.684 -5.331 1.00 97.19 97 VAL A N 1
ATOM 800 C CA . VAL A 1 97 ? 2.375 -17.402 -5.029 1.00 97.19 97 VAL A CA 1
ATOM 801 C C . VAL A 1 97 ? 3.400 -16.487 -4.360 1.00 97.19 97 VAL A C 1
ATOM 803 O O . VAL A 1 97 ? 3.123 -15.327 -4.079 1.00 97.19 97 VAL A O 1
ATOM 806 N N . ASP A 1 98 ? 4.570 -17.053 -4.066 1.00 96.38 98 ASP A N 1
ATOM 807 C CA . ASP A 1 98 ? 5.706 -16.364 -3.455 1.00 96.38 98 ASP A CA 1
ATOM 808 C C . ASP A 1 98 ? 5.389 -15.677 -2.113 1.00 96.38 98 ASP A C 1
ATOM 810 O O . ASP A 1 98 ? 5.452 -14.466 -1.945 1.00 96.38 98 ASP A O 1
ATOM 814 N N . TRP A 1 99 ? 5.038 -16.479 -1.107 1.00 96.38 99 TRP A N 1
ATOM 815 C CA . TRP A 1 99 ? 4.700 -16.000 0.239 1.00 96.38 99 TRP A CA 1
ATOM 816 C C . TRP A 1 99 ? 5.936 -15.731 1.122 1.00 96.38 99 TRP A C 1
ATOM 818 O O . TRP A 1 99 ? 5.823 -15.699 2.346 1.00 96.38 99 TRP A O 1
ATOM 828 N N . GLN A 1 100 ? 7.135 -15.570 0.549 1.00 94.81 100 GLN A N 1
ATOM 829 C CA . GLN A 1 100 ? 8.379 -15.439 1.326 1.00 94.81 100 GLN A CA 1
ATOM 830 C C . GLN A 1 100 ? 8.448 -14.157 2.173 1.00 94.81 100 GLN A C 1
ATOM 832 O O . GLN A 1 100 ? 9.162 -14.111 3.174 1.00 94.81 100 GLN A O 1
ATOM 837 N N . THR A 1 101 ? 7.677 -13.137 1.797 1.00 92.69 101 THR A N 1
ATOM 838 C CA . THR A 1 101 ? 7.543 -11.856 2.504 1.00 92.69 101 THR A CA 1
ATOM 839 C C . THR A 1 101 ? 6.312 -11.789 3.406 1.00 92.69 101 THR A C 1
ATOM 841 O O . THR A 1 101 ? 5.983 -10.707 3.898 1.00 92.69 101 THR A O 1
ATOM 844 N N . MET A 1 102 ? 5.615 -12.915 3.617 1.00 96.19 102 MET A N 1
ATOM 845 C CA . MET A 1 102 ? 4.382 -12.911 4.398 1.00 96.19 102 MET A CA 1
ATOM 846 C C . MET A 1 102 ? 4.634 -12.434 5.827 1.00 96.19 102 MET A C 1
ATOM 848 O O . MET A 1 102 ? 5.598 -12.839 6.483 1.00 96.19 102 MET A O 1
ATOM 852 N N . GLN A 1 103 ? 3.743 -11.587 6.325 1.00 94.50 103 GLN A N 1
ATOM 853 C CA . GLN A 1 103 ? 3.849 -11.033 7.671 1.00 94.50 103 GLN A CA 1
ATOM 854 C C . GLN A 1 103 ? 2.477 -10.652 8.228 1.00 94.50 103 GLN A C 1
ATOM 856 O O . GLN A 1 103 ? 1.464 -10.691 7.533 1.00 94.50 103 GLN A O 1
ATOM 861 N N . GLU A 1 104 ? 2.452 -10.284 9.504 1.00 95.69 104 GLU A N 1
ATOM 862 C CA . GLU A 1 104 ? 1.317 -9.586 10.101 1.00 95.69 104 GLU A CA 1
ATOM 863 C C . GLU A 1 104 ? 1.324 -8.123 9.628 1.00 95.69 104 GLU A C 1
ATOM 865 O O . GLU A 1 104 ? 2.356 -7.455 9.711 1.00 95.69 104 GLU A O 1
ATOM 870 N N . GLY A 1 105 ? 0.190 -7.611 9.149 1.00 95.38 105 GLY A N 1
ATOM 871 C CA . GLY A 1 105 ? 0.098 -6.239 8.651 1.00 95.38 105 GLY A CA 1
ATOM 872 C C . GLY A 1 105 ? -1.319 -5.676 8.602 1.00 95.38 105 GLY A C 1
ATOM 873 O O . GLY A 1 105 ? -2.281 -6.291 9.068 1.00 95.38 105 GLY A O 1
ATOM 874 N N . SER A 1 106 ? -1.426 -4.475 8.035 1.00 97.50 106 SER A N 1
ATOM 875 C CA . SER A 1 106 ? -2.702 -3.805 7.783 1.00 97.50 106 SER A CA 1
ATOM 876 C C . SER A 1 106 ? -3.488 -4.534 6.685 1.00 97.50 106 SER A C 1
ATOM 878 O O . SER A 1 106 ? -2.887 -4.951 5.692 1.00 97.50 106 SER A O 1
ATOM 880 N N . PRO A 1 107 ? -4.833 -4.598 6.762 1.00 96.81 107 PRO A N 1
ATOM 881 C CA . PRO A 1 107 ? -5.669 -5.094 5.663 1.00 96.81 107 PRO A CA 1
ATOM 882 C C . PRO A 1 107 ? -5.432 -4.384 4.324 1.00 96.81 107 PRO A C 1
ATOM 884 O O . PRO A 1 107 ? -5.742 -4.931 3.272 1.00 96.81 107 PRO A O 1
ATOM 887 N N . MET A 1 108 ? -4.872 -3.170 4.351 1.00 97.88 108 MET A N 1
ATOM 888 C CA . MET A 1 108 ? -4.594 -2.369 3.157 1.00 97.88 108 MET A CA 1
ATOM 889 C C . MET A 1 108 ? -3.172 -2.507 2.615 1.00 97.88 108 MET A C 1
ATOM 891 O O . MET A 1 108 ? -2.881 -1.921 1.575 1.00 97.88 108 MET A O 1
ATOM 895 N N . THR A 1 109 ? -2.292 -3.277 3.262 1.00 97.31 109 THR A N 1
ATOM 896 C CA . THR A 1 109 ? -0.884 -3.395 2.851 1.00 97.31 109 THR A CA 1
ATOM 897 C C . THR A 1 109 ? -0.735 -3.930 1.427 1.00 97.31 109 THR A C 1
ATOM 899 O O . THR A 1 109 ? -0.076 -3.282 0.615 1.00 97.31 109 THR A O 1
ATOM 902 N N . ASP A 1 110 ? -1.360 -5.063 1.095 1.00 97.50 110 ASP A N 1
ATOM 903 C CA . ASP A 1 110 ? -1.199 -5.681 -0.231 1.00 97.50 110 ASP A CA 1
ATOM 904 C C . ASP A 1 110 ? -1.891 -4.873 -1.338 1.00 97.50 110 ASP A C 1
ATOM 906 O O . ASP A 1 110 ? -1.351 -4.750 -2.437 1.00 97.50 110 ASP A O 1
ATOM 910 N N . LEU A 1 111 ? -3.041 -4.249 -1.044 1.00 97.56 111 LEU A N 1
ATOM 911 C CA . LEU A 1 111 ? -3.726 -3.367 -1.994 1.00 97.56 111 LEU A CA 1
ATOM 912 C C . LEU A 1 111 ? -2.903 -2.104 -2.282 1.00 97.56 111 LEU A C 1
ATOM 914 O O . LEU A 1 111 ? -2.721 -1.739 -3.443 1.00 97.56 111 LEU A O 1
ATOM 918 N N . ALA A 1 112 ? -2.376 -1.457 -1.237 1.00 97.50 112 ALA A N 1
ATOM 919 C CA . ALA A 1 112 ? -1.488 -0.310 -1.387 1.00 97.50 112 ALA A CA 1
ATOM 920 C C . ALA A 1 112 ? -0.232 -0.690 -2.171 1.00 97.50 112 ALA A C 1
ATOM 922 O O . ALA A 1 112 ? 0.150 0.038 -3.081 1.00 97.50 112 ALA A O 1
ATOM 923 N N . ARG A 1 113 ? 0.371 -1.851 -1.883 1.00 95.69 113 ARG A N 1
ATOM 924 C CA . ARG A 1 113 ? 1.530 -2.350 -2.632 1.00 95.69 113 ARG A CA 1
ATOM 925 C C . ARG A 1 113 ? 1.198 -2.501 -4.112 1.00 95.69 113 ARG A C 1
ATOM 927 O O . ARG A 1 113 ? 1.897 -1.944 -4.956 1.00 95.69 113 ARG A O 1
ATOM 934 N N . PHE A 1 114 ? 0.108 -3.193 -4.425 1.00 95.56 114 PHE A N 1
ATOM 935 C CA . PHE A 1 114 ? -0.287 -3.424 -5.806 1.00 95.56 114 PHE A CA 1
ATOM 936 C C . PHE A 1 114 ? -0.512 -2.103 -6.557 1.00 95.56 114 PHE A C 1
ATOM 938 O O . PHE A 1 114 ? 0.038 -1.905 -7.638 1.00 95.56 114 PHE A O 1
ATOM 945 N N . LEU A 1 115 ? -1.245 -1.155 -5.966 1.00 96.00 115 LEU A N 1
ATOM 946 C CA . LEU A 1 115 ? -1.517 0.141 -6.595 1.00 96.00 115 LEU A CA 1
ATOM 947 C C . LEU A 1 115 ? -0.267 1.022 -6.729 1.00 96.00 115 LEU A C 1
ATOM 949 O O . LEU A 1 115 ? -0.085 1.666 -7.761 1.00 96.00 115 LEU A O 1
ATOM 953 N N . VAL A 1 116 ? 0.602 1.057 -5.718 1.00 94.56 116 VAL A N 1
ATOM 954 C CA . VAL A 1 116 ? 1.818 1.886 -5.727 1.00 94.56 116 VAL A CA 1
ATOM 955 C C . VAL A 1 116 ? 2.817 1.408 -6.777 1.00 94.56 116 VAL A C 1
ATOM 957 O O . VAL A 1 116 ? 3.362 2.236 -7.506 1.00 94.56 116 VAL A O 1
ATOM 960 N N . HIS A 1 117 ? 3.032 0.094 -6.889 1.00 90.12 117 HIS A N 1
ATOM 961 C CA . HIS A 1 117 ? 4.091 -0.456 -7.745 1.00 90.12 117 HIS A CA 1
ATOM 962 C C . HIS A 1 117 ? 3.613 -0.863 -9.141 1.00 90.12 117 HIS A C 1
ATOM 964 O O . HIS A 1 117 ? 4.419 -0.916 -10.070 1.00 90.12 117 HIS A O 1
ATOM 970 N N . CYS A 1 118 ? 2.317 -1.143 -9.319 1.00 90.88 118 CYS A N 1
ATOM 971 C CA . CYS A 1 118 ? 1.814 -1.730 -10.567 1.00 90.88 118 CYS A CA 1
ATOM 972 C C . CYS A 1 118 ? 0.967 -0.771 -11.411 1.00 90.88 118 CYS A C 1
ATOM 974 O O . CYS A 1 118 ? 0.847 -0.996 -12.615 1.00 90.88 118 CYS A O 1
ATOM 976 N N . ALA A 1 119 ? 0.413 0.297 -10.827 1.00 92.12 119 ALA A N 1
ATOM 977 C CA . ALA A 1 119 ? -0.377 1.287 -11.556 1.00 92.12 119 ALA A CA 1
ATOM 978 C C . ALA A 1 119 ? 0.428 2.559 -11.862 1.00 92.12 119 ALA A C 1
ATOM 980 O O . ALA A 1 119 ? 1.218 3.040 -11.046 1.00 92.12 119 ALA A O 1
ATOM 981 N N . ASP A 1 120 ? 0.182 3.139 -13.038 1.00 90.81 120 ASP A N 1
ATOM 982 C CA . ASP A 1 120 ? 0.638 4.495 -13.348 1.00 90.81 120 ASP A CA 1
ATOM 983 C C . ASP A 1 120 ? -0.030 5.509 -12.410 1.00 90.81 120 ASP A C 1
ATOM 985 O O . ASP A 1 120 ? -1.145 5.296 -11.932 1.00 90.81 120 ASP A O 1
ATOM 989 N N . GLY A 1 121 ? 0.638 6.635 -12.144 1.00 91.19 121 GLY A N 1
ATOM 990 C CA . GLY A 1 121 ? 0.165 7.612 -11.154 1.00 91.19 121 GLY A CA 1
ATOM 991 C C . GLY A 1 121 ? -1.236 8.166 -11.437 1.00 91.19 121 GLY A C 1
ATOM 992 O O . GLY A 1 121 ? -2.039 8.294 -10.519 1.00 91.19 121 GLY A O 1
ATOM 993 N N . ASN A 1 122 ? -1.563 8.449 -12.700 1.00 92.06 122 ASN A N 1
ATOM 994 C CA . ASN A 1 122 ? -2.907 8.871 -13.107 1.00 92.06 122 ASN A CA 1
ATOM 995 C C . ASN A 1 122 ? -3.947 7.762 -12.888 1.00 92.06 122 ASN A C 1
ATOM 997 O O . ASN A 1 122 ? -4.971 8.010 -12.258 1.00 92.06 122 ASN A O 1
ATOM 1001 N N . ILE A 1 123 ? -3.650 6.536 -13.327 1.00 94.44 123 ILE A N 1
ATOM 1002 C CA . ILE A 1 123 ? -4.545 5.384 -13.162 1.00 94.44 123 ILE A CA 1
ATOM 1003 C C . ILE A 1 123 ? -4.788 5.096 -11.680 1.00 94.44 123 ILE A C 1
ATOM 1005 O O . ILE A 1 123 ? -5.922 4.869 -11.272 1.00 94.44 123 ILE A O 1
ATOM 1009 N N . ARG A 1 124 ? -3.743 5.150 -10.850 1.00 95.88 124 ARG A N 1
ATOM 1010 C CA . ARG A 1 124 ? -3.852 4.957 -9.403 1.00 95.88 124 ARG A CA 1
ATOM 1011 C C . ARG A 1 124 ? -4.795 5.972 -8.761 1.00 95.88 124 ARG A C 1
ATOM 1013 O O . ARG A 1 124 ? -5.685 5.561 -8.026 1.00 95.88 124 ARG A O 1
ATOM 1020 N N . ARG A 1 125 ? -4.623 7.267 -9.052 1.00 95.12 125 ARG A N 1
ATOM 1021 C CA . ARG A 1 125 ? -5.459 8.351 -8.500 1.00 95.12 125 ARG A CA 1
ATOM 1022 C C . ARG A 1 125 ? -6.932 8.208 -8.900 1.00 95.12 125 ARG A C 1
ATOM 1024 O O . ARG A 1 125 ? -7.813 8.549 -8.119 1.00 95.12 125 ARG A O 1
ATOM 1031 N N . GLU A 1 126 ? -7.206 7.684 -10.093 1.00 95.88 126 GLU A N 1
ATOM 1032 C CA . GLU A 1 126 ? -8.571 7.392 -10.548 1.00 95.88 126 GLU A CA 1
ATOM 1033 C C . GLU A 1 126 ? -9.146 6.123 -9.897 1.00 95.88 126 GLU A C 1
ATOM 1035 O O . GLU A 1 126 ? -10.325 6.075 -9.540 1.00 95.88 126 GLU A O 1
ATOM 1040 N N . ALA A 1 127 ? -8.318 5.090 -9.727 1.00 94.75 127 ALA A N 1
ATOM 1041 C CA . ALA A 1 127 ? -8.758 3.765 -9.310 1.00 94.75 127 ALA A CA 1
ATOM 1042 C C . ALA A 1 127 ? -8.785 3.552 -7.791 1.00 94.75 127 ALA A C 1
ATOM 1044 O O . ALA A 1 127 ? -9.546 2.704 -7.330 1.00 94.75 127 ALA A O 1
ATOM 1045 N N . GLU A 1 128 ? -7.994 4.277 -6.995 1.00 95.56 128 GLU A N 1
ATOM 1046 C CA . GLU A 1 128 ? -7.789 3.972 -5.570 1.00 95.56 128 GLU A CA 1
ATOM 1047 C C . GLU A 1 128 ? -9.096 3.925 -4.768 1.00 95.56 128 GLU A C 1
ATOM 1049 O O . GLU A 1 128 ? -9.363 2.954 -4.058 1.00 95.56 128 GLU A O 1
ATOM 1054 N N . SER A 1 129 ? -9.969 4.923 -4.939 1.00 96.25 129 SER A N 1
ATOM 1055 C CA . SER A 1 129 ? -11.237 4.998 -4.208 1.00 96.25 129 SER A CA 1
ATOM 1056 C C . SER A 1 129 ? -12.164 3.851 -4.601 1.00 96.25 129 SER A C 1
ATOM 1058 O O . SER A 1 129 ? -12.844 3.277 -3.750 1.00 96.25 129 SER A O 1
ATOM 1060 N N . PHE A 1 130 ? -12.177 3.499 -5.889 1.00 97.50 130 PHE A N 1
ATOM 1061 C CA . PHE A 1 130 ? -12.940 2.365 -6.391 1.00 97.50 130 PHE A CA 1
ATOM 1062 C C . PHE A 1 130 ? -12.390 1.043 -5.847 1.00 97.50 130 PHE A C 1
ATOM 1064 O O . PHE A 1 130 ? -13.164 0.229 -5.353 1.00 97.50 130 PHE A O 1
ATOM 1071 N N . ALA A 1 131 ? -11.072 0.850 -5.861 1.00 97.56 131 ALA A N 1
ATOM 1072 C CA . ALA A 1 131 ? -10.429 -0.375 -5.404 1.00 97.56 131 ALA A CA 1
ATOM 1073 C C . ALA A 1 131 ? -10.663 -0.635 -3.906 1.00 97.56 131 ALA A C 1
ATOM 1075 O O . ALA A 1 131 ? -10.990 -1.757 -3.525 1.00 97.56 131 ALA A O 1
ATOM 1076 N N . ILE A 1 132 ? -10.580 0.400 -3.061 1.00 98.19 132 ILE A N 1
ATOM 1077 C CA . ILE A 1 132 ? -10.859 0.279 -1.618 1.00 98.19 132 ILE A CA 1
ATOM 1078 C C . ILE A 1 132 ? -12.338 -0.058 -1.376 1.00 98.19 132 ILE A C 1
ATOM 1080 O O . ILE A 1 132 ? -12.656 -0.909 -0.545 1.00 98.19 132 ILE A O 1
ATOM 1084 N N . LYS A 1 133 ? -13.258 0.572 -2.122 1.00 98.06 133 LYS A N 1
ATOM 1085 C CA . LYS A 1 133 ? -14.695 0.260 -2.040 1.00 98.06 133 LYS A CA 1
ATOM 1086 C C . LYS A 1 133 ? -14.991 -1.165 -2.489 1.00 98.06 133 LYS A C 1
ATOM 1088 O O . LYS A 1 133 ? -15.769 -1.844 -1.830 1.00 98.06 133 LYS A O 1
ATOM 1093 N N . LEU A 1 134 ? -14.362 -1.615 -3.573 1.00 97.38 134 LEU A N 1
ATOM 1094 C CA . LEU A 1 134 ? -14.505 -2.975 -4.078 1.00 97.38 134 LEU A CA 1
ATOM 1095 C C . LEU A 1 134 ? -13.987 -3.991 -3.057 1.00 97.38 134 LEU A C 1
ATOM 1097 O O . LEU A 1 134 ? -14.688 -4.946 -2.754 1.00 97.38 134 LEU A O 1
ATOM 1101 N N . TYR A 1 135 ? -12.817 -3.744 -2.463 1.00 97.00 135 TYR A N 1
ATOM 1102 C CA . TYR A 1 135 ? -12.292 -4.573 -1.378 1.00 97.00 135 TYR A CA 1
ATOM 1103 C C . TYR A 1 135 ? -13.292 -4.686 -0.219 1.00 97.00 135 TYR A C 1
ATOM 1105 O O . TYR A 1 135 ? -13.583 -5.786 0.246 1.00 97.00 135 TYR A O 1
ATOM 1113 N N . TYR A 1 136 ? -13.852 -3.558 0.231 1.00 97.31 136 TYR A N 1
ATOM 1114 C CA . TYR A 1 136 ? -14.823 -3.546 1.325 1.00 97.31 136 TYR A CA 1
ATOM 1115 C C . TYR A 1 136 ? -16.125 -4.271 0.965 1.00 97.31 136 TYR A C 1
ATOM 1117 O O . TYR A 1 136 ? -16.666 -5.001 1.791 1.00 97.31 136 TYR A O 1
ATOM 1125 N N . GLN A 1 137 ? -16.595 -4.116 -0.274 1.00 97.38 137 GLN A N 1
ATOM 1126 C CA . GLN A 1 137 ? -17.768 -4.818 -0.788 1.00 97.38 137 GLN A CA 1
ATOM 1127 C C . GLN A 1 137 ? -17.552 -6.336 -0.800 1.00 97.38 137 GLN A C 1
ATOM 1129 O O . GLN A 1 137 ? -18.391 -7.061 -0.272 1.00 97.38 137 GLN A O 1
ATOM 1134 N N . CYS A 1 138 ? -16.407 -6.808 -1.304 1.00 95.75 138 CYS A N 1
ATOM 1135 C CA . CYS A 1 138 ? -16.046 -8.225 -1.235 1.00 95.75 138 CYS A CA 1
ATOM 1136 C C . CYS A 1 138 ? -16.023 -8.715 0.219 1.00 95.75 138 CYS A C 1
ATOM 1138 O O . CYS A 1 138 ? -16.509 -9.797 0.519 1.00 95.75 138 CYS A O 1
ATOM 1140 N N . LEU A 1 139 ? -15.516 -7.902 1.151 1.00 95.12 139 LEU A N 1
ATOM 1141 C CA . LEU A 1 139 ? -15.500 -8.256 2.568 1.00 95.12 139 LEU A CA 1
ATOM 1142 C C . LEU A 1 139 ? -16.923 -8.414 3.131 1.00 95.12 139 LEU A C 1
ATOM 1144 O O . LEU A 1 139 ? -17.205 -9.394 3.810 1.00 95.12 139 LEU A O 1
ATOM 1148 N N . ILE A 1 140 ? -17.841 -7.495 2.819 1.00 96.50 140 ILE A N 1
ATOM 1149 C CA . ILE A 1 140 ? -19.255 -7.610 3.217 1.00 96.50 140 ILE A CA 1
ATOM 1150 C C . ILE A 1 140 ? -19.869 -8.910 2.686 1.00 96.50 140 ILE A C 1
ATOM 1152 O O . ILE A 1 140 ? -20.578 -9.592 3.425 1.00 96.50 140 ILE A O 1
ATOM 1156 N N . GLU A 1 141 ? -19.593 -9.252 1.427 1.00 96.81 141 GLU A N 1
ATOM 1157 C CA . GLU A 1 141 ? -20.091 -10.472 0.786 1.00 96.81 141 GLU A CA 1
ATOM 1158 C C . GLU A 1 141 ? -19.564 -11.735 1.481 1.00 96.81 141 GLU A C 1
ATOM 1160 O O . GLU A 1 141 ? -20.359 -12.616 1.811 1.00 96.81 141 GLU A O 1
ATOM 1165 N N . GLU A 1 142 ? -18.270 -11.786 1.810 1.00 95.06 142 GLU A N 1
ATOM 1166 C CA . GLU A 1 142 ? -17.652 -12.907 2.536 1.00 95.06 142 GLU A CA 1
ATOM 1167 C C . GLU A 1 142 ? -18.195 -13.067 3.967 1.00 95.06 142 GLU A C 1
ATOM 1169 O O . GLU A 1 142 ? -18.397 -14.182 4.452 1.00 95.06 142 GLU A O 1
ATOM 1174 N N . PHE A 1 143 ? -18.488 -11.963 4.662 1.00 94.62 143 PHE A N 1
ATOM 1175 C CA . PHE A 1 143 ? -19.136 -12.006 5.981 1.00 94.62 143 PHE A CA 1
ATOM 1176 C C . PHE A 1 143 ? -20.654 -12.281 5.897 1.00 94.62 143 PHE A C 1
ATOM 1178 O O . PHE A 1 143 ? -21.292 -12.634 6.901 1.00 94.62 143 PHE A O 1
ATOM 1185 N N . GLY A 1 144 ? -21.243 -12.119 4.709 1.00 94.81 144 GLY A N 1
ATOM 1186 C CA . GLY A 1 144 ? -22.668 -12.266 4.411 1.00 94.81 144 GLY A CA 1
ATOM 1187 C C . GLY A 1 144 ? -23.573 -11.182 5.011 1.00 94.81 144 GLY A C 1
ATOM 1188 O O . GLY A 1 144 ? -24.786 -11.240 4.821 1.00 94.81 144 GLY A O 1
ATOM 1189 N N . ASP A 1 145 ? -23.019 -10.233 5.772 1.00 91.06 145 ASP A N 1
ATOM 1190 C CA . ASP A 1 145 ? -23.727 -9.109 6.394 1.00 91.06 145 ASP A CA 1
ATOM 1191 C C . ASP A 1 145 ? -22.724 -8.021 6.817 1.00 91.06 145 ASP A C 1
ATOM 1193 O O . ASP A 1 145 ? -21.724 -8.307 7.481 1.00 91.06 145 ASP A O 1
ATOM 1197 N N . ILE A 1 146 ? -23.024 -6.760 6.493 1.00 92.94 146 ILE A N 1
ATOM 1198 C CA . ILE A 1 146 ? -22.223 -5.591 6.879 1.00 92.94 146 ILE A CA 1
ATOM 1199 C C . ILE A 1 146 ? -22.081 -5.444 8.400 1.00 92.94 146 ILE A C 1
ATOM 1201 O O . ILE A 1 146 ? -21.039 -5.002 8.871 1.00 92.94 146 ILE A O 1
ATOM 1205 N N . SER A 1 147 ? -23.084 -5.858 9.184 1.00 91.88 147 SER A N 1
ATOM 1206 C CA . SER A 1 147 ? -23.059 -5.771 10.652 1.00 91.88 147 SER A CA 1
ATOM 1207 C C . SER A 1 147 ? -21.987 -6.654 11.301 1.00 91.88 147 SER A C 1
ATOM 1209 O O . SER A 1 147 ? -21.643 -6.452 12.466 1.00 91.88 147 SER A O 1
ATOM 1211 N N . LYS A 1 148 ? -21.446 -7.624 10.553 1.00 92.75 148 LYS A N 1
ATOM 1212 C CA . LYS A 1 148 ? -20.378 -8.527 11.001 1.00 92.75 148 LYS A CA 1
ATOM 1213 C C . LYS A 1 148 ? -18.983 -8.060 10.592 1.00 92.75 148 LYS A C 1
ATOM 1215 O O . LYS A 1 148 ? -18.001 -8.630 11.065 1.00 92.75 148 LYS A O 1
ATOM 1220 N N . VAL A 1 149 ? -18.884 -7.059 9.718 1.00 92.94 149 VAL A N 1
ATOM 1221 C CA . VAL A 1 149 ? -17.597 -6.519 9.286 1.00 92.94 149 VAL A CA 1
ATOM 1222 C C . VAL A 1 149 ? -16.997 -5.699 10.438 1.00 92.94 149 VAL A C 1
ATOM 1224 O O . VAL A 1 149 ? -17.653 -4.789 10.945 1.00 92.94 149 VAL A O 1
ATOM 1227 N N . PRO A 1 150 ? -15.763 -5.995 10.888 1.00 90.62 150 PRO A N 1
ATOM 1228 C CA . PRO A 1 150 ? -15.239 -5.445 12.143 1.00 90.62 150 PRO A CA 1
ATOM 1229 C C . PRO A 1 150 ? -14.781 -3.978 12.061 1.00 90.62 150 PRO A C 1
ATOM 1231 O O . PRO A 1 150 ? -14.352 -3.413 13.064 1.00 90.62 150 PRO A O 1
ATOM 1234 N N . TYR A 1 151 ? -14.842 -3.349 10.888 1.00 93.50 151 TYR A N 1
ATOM 1235 C CA . TYR A 1 151 ? -14.397 -1.975 10.653 1.00 93.50 151 TYR A CA 1
ATOM 1236 C C . TYR A 1 151 ? -15.185 -1.338 9.511 1.00 93.50 151 TYR A C 1
ATOM 1238 O O . TYR A 1 151 ? -15.780 -2.032 8.696 1.00 93.50 151 TYR A O 1
ATOM 1246 N N . THR A 1 152 ? -15.183 -0.009 9.438 1.00 96.69 152 THR A N 1
ATOM 1247 C CA . THR A 1 152 ? -15.913 0.725 8.400 1.00 96.69 152 THR A CA 1
ATOM 1248 C C . THR A 1 152 ? -15.051 0.981 7.163 1.00 96.69 152 THR A C 1
ATOM 1250 O O . THR A 1 152 ? -13.820 0.865 7.197 1.00 96.69 152 THR A O 1
ATOM 1253 N N . LEU A 1 153 ? -15.696 1.387 6.067 1.00 97.31 153 LEU A N 1
ATOM 1254 C CA . LEU A 1 153 ? -15.006 1.821 4.853 1.00 97.31 153 LEU A CA 1
ATOM 1255 C C . LEU A 1 153 ? -14.077 3.014 5.123 1.00 97.31 153 LEU A C 1
ATOM 1257 O O . LEU A 1 153 ? -12.964 3.051 4.608 1.00 97.31 153 LEU A O 1
ATOM 1261 N N . GLU A 1 154 ? -14.502 3.968 5.950 1.00 97.69 154 GLU A N 1
ATOM 1262 C CA . GLU A 1 154 ? -13.723 5.166 6.286 1.00 97.69 154 GLU A CA 1
ATOM 1263 C C . GLU A 1 154 ? -12.428 4.786 7.013 1.00 97.69 154 GLU A C 1
ATOM 1265 O O . GLU A 1 154 ? -11.355 5.311 6.712 1.00 97.69 154 GLU A O 1
ATOM 1270 N N . LYS A 1 155 ? -12.505 3.809 7.925 1.00 97.44 155 LYS A N 1
ATOM 1271 C CA . LYS A 1 155 ? -11.335 3.260 8.618 1.00 97.44 155 LYS A CA 1
ATOM 1272 C C . LYS A 1 155 ? -10.368 2.572 7.652 1.00 97.44 155 LYS A C 1
ATOM 1274 O O . LYS A 1 155 ? -9.162 2.771 7.771 1.00 97.44 155 LYS A O 1
ATOM 1279 N N . LEU A 1 156 ? -10.869 1.820 6.666 1.00 97.06 156 LEU A N 1
ATOM 1280 C CA . LEU A 1 156 ? -10.026 1.242 5.610 1.00 97.06 156 LEU A CA 1
ATOM 1281 C C . LEU A 1 156 ? -9.374 2.311 4.734 1.00 97.06 156 LEU A C 1
ATOM 1283 O O . LEU A 1 156 ? -8.185 2.217 4.447 1.00 97.06 156 LEU A O 1
ATOM 1287 N N . GLN A 1 157 ? -10.120 3.342 4.335 1.00 97.69 157 GLN A N 1
ATOM 1288 C CA . GLN A 1 157 ? -9.577 4.460 3.560 1.00 97.69 157 GLN A CA 1
ATOM 1289 C C . GLN A 1 157 ? -8.461 5.174 4.323 1.00 97.69 157 GLN A C 1
ATOM 1291 O O . GLN A 1 157 ? -7.437 5.520 3.737 1.00 97.69 157 GLN A O 1
ATOM 1296 N N . GLN A 1 158 ? -8.618 5.346 5.636 1.00 97.00 158 GLN A N 1
ATOM 1297 C CA . GLN A 1 158 ? -7.572 5.921 6.469 1.00 97.00 158 GLN A CA 1
ATOM 1298 C C . GLN A 1 158 ? -6.371 4.970 6.608 1.00 97.00 158 GLN A C 1
ATOM 1300 O O . GLN A 1 158 ? -5.232 5.398 6.431 1.00 97.00 158 GLN A O 1
ATOM 1305 N N . ALA A 1 159 ? -6.603 3.672 6.829 1.00 97.38 159 ALA A N 1
ATOM 1306 C CA . ALA A 1 159 ? -5.546 2.658 6.886 1.00 97.38 159 ALA A CA 1
ATOM 1307 C C . ALA A 1 159 ? -4.750 2.559 5.571 1.00 97.38 159 ALA A C 1
ATOM 1309 O O . ALA A 1 159 ? -3.536 2.344 5.598 1.00 97.38 159 ALA A O 1
ATOM 1310 N N . TYR A 1 160 ? -5.409 2.757 4.425 1.00 97.94 160 TYR A N 1
ATOM 1311 C CA . TYR A 1 160 ? -4.769 2.790 3.113 1.00 97.94 160 TYR A CA 1
ATOM 1312 C C . TYR A 1 160 ? -3.753 3.926 2.994 1.00 97.94 160 TYR A C 1
ATOM 1314 O O . TYR A 1 160 ? -2.689 3.700 2.435 1.00 97.94 160 TYR A O 1
ATOM 1322 N N . LYS A 1 161 ? -4.004 5.112 3.564 1.00 96.88 161 LYS A N 1
ATOM 1323 C CA . LYS A 1 161 ? -3.050 6.238 3.510 1.00 96.88 161 LYS A CA 1
ATOM 1324 C C . LYS A 1 161 ? -1.733 5.908 4.218 1.00 96.88 161 LYS A C 1
ATOM 1326 O O . LYS A 1 161 ? -0.661 6.184 3.684 1.00 96.88 161 LYS A O 1
ATOM 1331 N N . TYR A 1 162 ? -1.797 5.255 5.382 1.00 96.06 162 TYR A N 1
ATOM 1332 C CA . TYR A 1 162 ? -0.597 4.777 6.080 1.00 96.06 162 TYR A CA 1
ATOM 1333 C C . TYR A 1 162 ? 0.112 3.668 5.294 1.00 96.06 162 TYR A C 1
ATOM 1335 O O . TYR A 1 162 ? 1.333 3.701 5.147 1.00 96.06 162 TYR A O 1
ATOM 1343 N N . ALA A 1 163 ? -0.646 2.715 4.741 1.00 96.94 163 ALA A N 1
ATOM 1344 C CA . ALA A 1 163 ? -0.089 1.655 3.905 1.00 96.94 163 ALA A CA 1
ATOM 1345 C C . ALA A 1 163 ? 0.564 2.217 2.628 1.00 96.94 163 ALA A C 1
ATOM 1347 O O . ALA A 1 163 ? 1.642 1.776 2.246 1.00 96.94 163 ALA A O 1
ATOM 1348 N N . PHE A 1 164 ? -0.033 3.231 2.003 1.00 96.31 164 PHE A N 1
ATOM 1349 C CA . PHE A 1 164 ? 0.519 3.939 0.852 1.00 96.31 164 PHE A CA 1
ATOM 1350 C C . PHE A 1 164 ? 1.863 4.581 1.195 1.00 96.31 164 PHE A C 1
ATOM 1352 O O . PHE A 1 164 ? 2.842 4.374 0.484 1.00 96.31 164 PHE A O 1
ATOM 1359 N N . LEU A 1 165 ? 1.935 5.296 2.320 1.00 92.94 165 LEU A N 1
ATOM 1360 C CA . LEU A 1 165 ? 3.165 5.923 2.803 1.00 92.94 165 LEU A CA 1
ATOM 1361 C C . LEU A 1 165 ? 4.265 4.887 3.081 1.00 92.94 165 LEU A C 1
ATOM 1363 O O . LEU A 1 165 ? 5.418 5.079 2.699 1.00 92.94 165 LEU A O 1
ATOM 1367 N N . ALA A 1 166 ? 3.894 3.750 3.672 1.00 92.12 166 ALA A N 1
ATOM 1368 C CA . ALA A 1 166 ? 4.787 2.617 3.888 1.00 92.12 166 ALA A CA 1
ATOM 1369 C C . ALA A 1 166 ? 5.366 2.073 2.568 1.00 92.12 166 ALA A C 1
ATOM 1371 O O . ALA A 1 166 ? 6.567 1.799 2.483 1.00 92.12 166 ALA A O 1
ATOM 1372 N N . GLN A 1 167 ? 4.537 1.961 1.525 1.00 93.44 167 GLN A N 1
ATOM 1373 C CA . GLN A 1 167 ? 4.970 1.511 0.201 1.00 93.44 167 GLN A CA 1
ATOM 1374 C C . GLN A 1 167 ? 5.785 2.568 -0.548 1.00 93.44 167 GLN A C 1
ATOM 1376 O O . GLN A 1 167 ? 6.755 2.202 -1.200 1.00 93.44 167 GLN A O 1
ATOM 1381 N N . ALA A 1 168 ? 5.471 3.858 -0.403 1.00 89.75 168 ALA A N 1
ATOM 1382 C CA . ALA A 1 168 ? 6.268 4.947 -0.966 1.00 89.75 168 ALA A CA 1
ATOM 1383 C C . ALA A 1 168 ? 7.711 4.930 -0.434 1.00 89.75 168 ALA A C 1
ATOM 1385 O O . ALA A 1 168 ? 8.664 5.045 -1.204 1.00 89.75 168 ALA A O 1
ATOM 1386 N N . LEU A 1 169 ? 7.888 4.704 0.874 1.00 83.62 169 LEU A N 1
ATOM 1387 C CA . LEU A 1 169 ? 9.219 4.536 1.471 1.00 83.62 169 LEU A CA 1
ATOM 1388 C C . LEU A 1 169 ? 9.931 3.289 0.942 1.00 83.62 169 LEU A C 1
ATOM 1390 O O . LEU A 1 169 ? 11.132 3.330 0.691 1.00 83.62 169 LEU A O 1
ATOM 1394 N N . TYR A 1 170 ? 9.201 2.188 0.747 1.00 84.44 170 TYR A N 1
ATOM 1395 C CA . TYR A 1 170 ? 9.769 0.978 0.155 1.00 84.44 170 TYR A CA 1
ATOM 1396 C C . TYR A 1 170 ? 10.265 1.228 -1.278 1.00 84.44 170 TYR A C 1
ATOM 1398 O O . TYR A 1 170 ? 11.358 0.782 -1.629 1.00 84.44 170 TYR A O 1
ATOM 1406 N N . SER A 1 171 ? 9.525 2.005 -2.079 1.00 80.31 171 SER A N 1
ATOM 1407 C CA . SER A 1 171 ? 9.910 2.362 -3.450 1.00 80.31 171 SER A CA 1
ATOM 1408 C C . SER A 1 171 ? 11.287 3.028 -3.523 1.00 80.31 171 SER A C 1
ATOM 1410 O O . SER A 1 171 ? 12.032 2.747 -4.462 1.00 80.31 171 SER A O 1
ATOM 1412 N N . LEU A 1 172 ? 11.668 3.836 -2.520 1.00 71.75 172 LEU A N 1
ATOM 1413 C CA . LEU A 1 172 ? 13.009 4.439 -2.444 1.00 71.75 172 LEU A CA 1
ATOM 1414 C C . LEU A 1 172 ? 14.102 3.367 -2.443 1.00 71.75 172 LEU A C 1
ATOM 1416 O O . LEU A 1 172 ? 15.024 3.433 -3.246 1.00 71.75 172 LEU A O 1
ATOM 1420 N N . GLY A 1 173 ? 13.982 2.350 -1.588 1.00 67.62 173 GLY A N 1
ATOM 1421 C CA . GLY A 1 173 ? 15.019 1.323 -1.447 1.00 67.62 173 GLY A CA 1
ATOM 1422 C C . GLY A 1 173 ? 15.122 0.359 -2.633 1.00 67.62 173 GLY A C 1
ATOM 1423 O O . GLY A 1 173 ? 16.159 -0.270 -2.828 1.00 67.62 173 GLY A O 1
ATOM 1424 N N . THR A 1 174 ? 14.060 0.215 -3.431 1.00 69.38 174 THR A N 1
ATOM 1425 C CA . THR A 1 174 ? 14.052 -0.751 -4.545 1.00 69.38 174 THR A CA 1
ATOM 1426 C C . THR A 1 174 ? 14.771 -0.279 -5.803 1.00 69.38 174 THR A C 1
ATOM 1428 O O . THR A 1 174 ? 15.295 -1.114 -6.542 1.00 69.38 174 THR A O 1
ATOM 1431 N N . MET A 1 175 ? 14.843 1.031 -6.060 1.00 62.66 175 MET A N 1
ATOM 1432 C CA . MET A 1 175 ? 15.474 1.538 -7.286 1.00 62.66 175 MET A CA 1
ATOM 1433 C C . MET A 1 175 ? 16.967 1.213 -7.346 1.00 62.66 175 MET A C 1
ATOM 1435 O O . MET A 1 175 ? 17.465 0.822 -8.403 1.00 62.66 175 MET A O 1
ATOM 1439 N N . ASP A 1 176 ? 17.650 1.268 -6.202 1.00 60.25 176 ASP A N 1
ATOM 1440 C CA . ASP A 1 176 ? 19.073 0.935 -6.085 1.00 60.25 176 ASP A CA 1
ATOM 1441 C C . ASP A 1 176 ? 19.374 -0.508 -6.511 1.00 60.25 176 ASP A C 1
ATOM 1443 O O . ASP A 1 176 ? 20.451 -0.803 -7.030 1.00 60.25 176 ASP A O 1
ATOM 1447 N N . PHE A 1 177 ? 18.413 -1.415 -6.315 1.00 62.34 177 PHE A N 1
ATOM 1448 C CA . PHE A 1 177 ? 18.563 -2.824 -6.657 1.00 62.34 177 PHE A CA 1
ATOM 1449 C C . PHE A 1 177 ? 18.339 -3.093 -8.151 1.00 62.34 177 PHE A C 1
ATOM 1451 O O . PHE A 1 177 ? 19.071 -3.873 -8.764 1.00 62.34 177 PHE A O 1
ATOM 1458 N N . PHE A 1 178 ? 17.332 -2.457 -8.758 1.00 65.44 178 PHE A N 1
ATOM 1459 C CA . PHE A 1 178 ? 16.924 -2.782 -10.127 1.00 65.44 178 PHE A CA 1
ATOM 1460 C C . PHE A 1 178 ? 17.761 -2.087 -11.204 1.00 65.44 178 PHE A C 1
ATOM 1462 O O . PHE A 1 178 ? 18.043 -2.713 -12.228 1.00 65.44 178 PHE A O 1
ATOM 1469 N N . VAL A 1 179 ? 18.205 -0.845 -10.983 1.00 67.44 179 VAL A N 1
ATOM 1470 C CA . VAL A 1 179 ? 18.926 -0.060 -12.003 1.00 67.44 179 VAL A CA 1
ATOM 1471 C C . VAL A 1 179 ? 20.215 -0.752 -12.476 1.00 67.44 179 VAL A C 1
ATOM 1473 O O . VAL A 1 179 ? 20.343 -0.970 -13.685 1.00 67.44 179 VAL A O 1
ATOM 1476 N N . PRO A 1 180 ? 21.123 -1.217 -11.590 1.00 67.56 180 PRO A N 1
ATOM 1477 C CA . PRO A 1 180 ? 22.332 -1.915 -12.032 1.00 67.56 180 PRO A CA 1
ATOM 1478 C C . PRO A 1 180 ? 22.026 -3.224 -12.777 1.00 67.56 180 PRO A C 1
ATOM 1480 O O . PRO A 1 180 ? 22.689 -3.564 -13.755 1.00 67.56 180 PRO A O 1
ATOM 1483 N N . SER A 1 181 ? 20.983 -3.955 -12.359 1.00 70.88 181 SER A N 1
ATOM 1484 C CA . SER A 1 181 ? 20.587 -5.203 -13.024 1.00 70.88 181 SER A CA 1
ATOM 1485 C C . SER A 1 181 ? 20.023 -4.960 -14.428 1.00 70.88 181 SER A C 1
ATOM 1487 O O . SER A 1 181 ? 20.266 -5.753 -15.341 1.00 70.88 181 SER A O 1
ATOM 1489 N N . MET A 1 182 ? 19.288 -3.860 -14.622 1.00 71.88 182 MET A N 1
ATOM 1490 C CA . MET A 1 182 ? 18.786 -3.452 -15.935 1.00 71.88 182 MET A CA 1
ATOM 1491 C C . MET A 1 182 ? 19.927 -3.086 -16.882 1.00 71.88 182 MET A C 1
ATOM 1493 O O . MET A 1 182 ? 19.895 -3.491 -18.042 1.00 71.88 182 MET A O 1
ATOM 1497 N N . GLU A 1 183 ? 20.944 -2.370 -16.397 1.00 73.81 183 GLU A N 1
ATOM 1498 C CA . GLU A 1 183 ? 22.128 -2.020 -17.191 1.00 73.81 183 GLU A CA 1
ATOM 1499 C C . GLU A 1 183 ? 22.904 -3.248 -17.677 1.00 73.81 183 GLU A C 1
ATOM 1501 O O . GLU A 1 183 ? 23.385 -3.251 -18.810 1.00 73.81 183 GLU A O 1
ATOM 1506 N N . GLU A 1 184 ? 22.988 -4.298 -16.856 1.00 79.19 184 GLU A N 1
ATOM 1507 C CA . GLU A 1 184 ? 23.661 -5.552 -17.208 1.00 79.19 184 GLU A CA 1
ATOM 1508 C C . GLU A 1 184 ? 22.860 -6.385 -18.226 1.00 79.19 184 GLU A C 1
ATOM 1510 O O . GLU A 1 184 ? 23.421 -6.938 -19.177 1.00 79.19 184 GLU A O 1
ATOM 1515 N N . LYS A 1 185 ? 21.539 -6.498 -18.027 1.00 81.06 185 LYS A N 1
ATOM 1516 C CA . LYS A 1 185 ? 20.690 -7.442 -18.775 1.00 81.06 185 LYS A CA 1
ATOM 1517 C C . LYS A 1 185 ? 20.068 -6.855 -20.040 1.00 81.06 185 LYS A C 1
ATOM 1519 O O . LYS A 1 185 ? 19.841 -7.596 -20.997 1.00 81.06 185 LYS A O 1
ATOM 1524 N N . ILE A 1 186 ? 19.784 -5.553 -20.070 1.00 83.25 186 ILE A N 1
ATOM 1525 C CA . ILE A 1 186 ? 19.103 -4.886 -21.187 1.00 83.25 186 ILE A CA 1
ATOM 1526 C C . ILE A 1 186 ? 20.142 -4.144 -22.026 1.00 83.25 186 ILE A C 1
ATOM 1528 O O . ILE A 1 186 ? 20.548 -3.027 -21.712 1.00 83.25 186 ILE A O 1
ATOM 1532 N N . LYS A 1 187 ? 20.575 -4.786 -23.117 1.00 86.25 187 LYS A N 1
ATOM 1533 C CA . LYS A 1 187 ? 21.585 -4.231 -24.036 1.00 86.25 187 LYS A CA 1
ATOM 1534 C C . LYS A 1 187 ? 21.033 -3.172 -24.991 1.00 86.25 187 LYS A C 1
ATOM 1536 O O . LYS A 1 187 ? 21.808 -2.377 -25.511 1.00 86.25 187 LYS A O 1
ATOM 1541 N N . ASP A 1 188 ? 19.724 -3.184 -25.248 1.00 89.38 188 ASP A N 1
ATOM 1542 C CA . ASP A 1 188 ? 19.064 -2.140 -26.032 1.00 89.38 188 ASP A CA 1
ATOM 1543 C C . A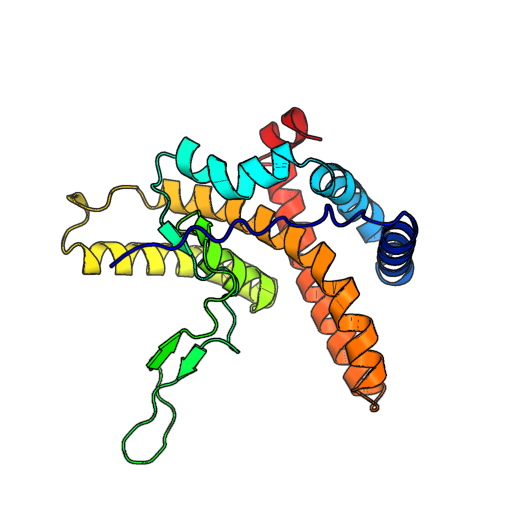SP A 1 188 ? 18.975 -0.864 -25.187 1.00 89.38 188 ASP A C 1
ATOM 1545 O O . ASP A 1 188 ? 18.227 -0.784 -24.210 1.00 89.38 188 ASP A O 1
ATOM 1549 N N . GLU A 1 189 ? 19.775 0.129 -25.563 1.00 85.12 189 GLU A N 1
ATOM 1550 C CA . GLU A 1 189 ? 19.889 1.391 -24.841 1.00 85.12 189 GLU A CA 1
ATOM 1551 C C . GLU A 1 189 ? 18.575 2.177 -24.815 1.00 85.12 189 GLU A C 1
ATOM 1553 O O . GLU A 1 189 ? 18.240 2.763 -23.783 1.00 85.12 189 GLU A O 1
ATOM 1558 N N . LYS A 1 190 ? 17.805 2.150 -25.911 1.00 87.31 190 LYS A N 1
ATOM 1559 C CA . LYS A 1 190 ? 16.514 2.836 -25.985 1.00 87.31 190 LYS A CA 1
ATOM 1560 C C . LYS A 1 190 ? 15.515 2.164 -25.049 1.00 87.31 190 LYS A C 1
ATOM 1562 O O . LYS A 1 190 ? 14.902 2.843 -24.235 1.00 87.31 190 LYS A O 1
ATOM 1567 N N . MET A 1 191 ? 15.407 0.837 -25.108 1.00 83.81 191 MET A N 1
ATOM 1568 C CA . MET A 1 191 ? 14.520 0.076 -24.224 1.00 83.81 191 MET A CA 1
ATOM 1569 C C . MET A 1 191 ? 14.876 0.281 -22.748 1.00 83.81 191 MET A C 1
ATOM 1571 O O . MET A 1 191 ? 13.991 0.482 -21.919 1.00 83.81 191 MET A O 1
ATOM 1575 N N . ARG A 1 192 ? 16.171 0.257 -22.409 1.00 80.25 192 ARG A N 1
ATOM 1576 C CA . ARG A 1 192 ? 16.645 0.510 -21.043 1.00 80.25 192 ARG A CA 1
ATOM 1577 C C . ARG A 1 192 ? 16.252 1.907 -20.567 1.00 80.25 192 ARG A C 1
ATOM 1579 O O . ARG A 1 192 ? 15.758 2.038 -19.451 1.00 80.25 192 ARG A O 1
ATOM 1586 N N . LYS A 1 193 ? 16.451 2.924 -21.412 1.00 76.38 193 LYS A N 1
ATOM 1587 C CA . LYS A 1 193 ? 16.077 4.308 -21.110 1.00 76.38 193 LYS A CA 1
ATOM 1588 C C . LYS A 1 193 ? 14.567 4.448 -20.913 1.00 76.38 193 LYS A C 1
ATOM 1590 O O . LYS A 1 193 ? 14.150 5.007 -19.908 1.00 76.38 193 LYS A O 1
ATOM 1595 N N . ASP A 1 194 ? 13.759 3.890 -21.810 1.00 79.50 194 ASP A N 1
ATOM 1596 C CA . ASP A 1 194 ? 12.296 3.978 -21.733 1.00 79.50 194 ASP A CA 1
ATOM 1597 C C . ASP A 1 194 ? 11.752 3.305 -20.454 1.00 79.50 194 ASP A C 1
ATOM 1599 O O . ASP A 1 194 ? 10.867 3.843 -19.786 1.00 79.50 194 ASP A O 1
ATOM 1603 N N . LEU A 1 195 ? 12.308 2.149 -20.064 1.00 75.50 195 LEU A N 1
ATOM 1604 C CA . LEU A 1 195 ? 11.943 1.462 -18.818 1.00 75.50 195 LEU A CA 1
ATOM 1605 C C . LEU A 1 195 ? 12.358 2.249 -17.573 1.00 75.50 195 LEU A C 1
ATOM 1607 O O . LEU A 1 195 ? 11.584 2.338 -16.619 1.00 75.50 195 LEU A O 1
ATOM 1611 N N . PHE A 1 196 ? 13.568 2.810 -17.586 1.00 74.38 196 PHE A N 1
ATOM 1612 C CA . PHE A 1 196 ? 14.062 3.652 -16.505 1.00 74.38 196 PHE A CA 1
ATOM 1613 C C . PHE A 1 196 ? 13.173 4.889 -16.334 1.00 74.38 196 PHE A C 1
ATOM 1615 O O . PHE A 1 196 ? 12.649 5.119 -15.247 1.00 74.38 196 PHE A O 1
ATOM 1622 N N . ASP A 1 197 ? 12.911 5.619 -17.420 1.00 74.38 197 ASP A N 1
ATOM 1623 C CA . ASP A 1 197 ? 12.068 6.816 -17.419 1.00 74.38 197 ASP A CA 1
ATOM 1624 C C . ASP A 1 197 ? 10.645 6.499 -16.923 1.00 74.38 197 ASP A C 1
ATOM 1626 O O . ASP A 1 197 ? 10.087 7.236 -16.108 1.00 74.38 197 ASP A O 1
ATOM 1630 N N . SER A 1 198 ? 10.069 5.368 -17.350 1.00 77.12 198 SER A N 1
ATOM 1631 C CA . SER A 1 198 ? 8.749 4.917 -16.888 1.00 77.12 198 SER A CA 1
ATOM 1632 C C . SER A 1 198 ? 8.728 4.603 -15.386 1.00 77.12 198 SER A C 1
ATOM 1634 O O . SER A 1 198 ? 7.830 5.058 -14.672 1.00 77.12 198 SER A O 1
ATOM 1636 N N . GLY A 1 199 ? 9.721 3.862 -14.881 1.00 77.44 199 GLY A N 1
ATOM 1637 C CA . GLY A 1 199 ? 9.838 3.541 -13.454 1.00 77.44 199 GLY A CA 1
ATOM 1638 C C . GLY A 1 199 ? 10.062 4.781 -12.581 1.00 77.44 199 GLY A C 1
ATOM 1639 O O . GLY A 1 199 ? 9.449 4.921 -11.517 1.00 77.44 199 GLY A O 1
ATOM 1640 N N . MET A 1 200 ? 10.873 5.721 -13.067 1.00 74.75 200 MET A N 1
ATOM 1641 C CA . MET A 1 200 ? 11.126 7.002 -12.409 1.00 74.75 200 MET A CA 1
ATOM 1642 C C . MET A 1 200 ? 9.867 7.863 -12.345 1.00 74.75 200 MET A C 1
ATOM 1644 O O . MET A 1 200 ? 9.546 8.392 -11.283 1.00 74.75 200 MET A O 1
ATOM 1648 N N . LEU A 1 201 ? 9.106 7.956 -13.439 1.00 77.56 201 LEU A N 1
ATOM 1649 C CA . LEU A 1 201 ? 7.862 8.726 -13.476 1.00 77.56 201 LEU A CA 1
ATOM 1650 C C . LEU A 1 201 ? 6.799 8.159 -12.521 1.00 77.56 201 LEU A C 1
ATOM 1652 O O . LEU A 1 201 ? 6.097 8.912 -11.846 1.00 77.56 201 LEU A O 1
ATOM 1656 N N . LYS A 1 202 ? 6.686 6.829 -12.424 1.00 82.88 202 LYS A N 1
ATOM 1657 C CA . LYS A 1 202 ? 5.795 6.181 -11.448 1.00 82.88 202 LYS A CA 1
ATOM 1658 C C . LYS A 1 202 ? 6.178 6.538 -10.022 1.00 82.88 202 LYS A C 1
ATOM 1660 O O . LYS A 1 202 ? 5.327 6.985 -9.252 1.00 82.88 202 LYS A O 1
ATOM 1665 N N . SER A 1 203 ? 7.456 6.370 -9.699 1.00 80.25 203 SER A N 1
ATOM 1666 C CA . SER A 1 203 ? 7.990 6.659 -8.371 1.00 80.25 203 SER A CA 1
ATOM 1667 C C . SER A 1 203 ? 7.827 8.130 -8.018 1.00 80.25 203 SER A C 1
ATOM 1669 O O . SER A 1 203 ? 7.434 8.456 -6.904 1.00 80.25 203 SER A O 1
ATOM 1671 N N . LEU A 1 204 ? 8.024 9.018 -8.990 1.00 78.50 204 LEU A N 1
ATOM 1672 C CA . LEU A 1 204 ? 7.773 10.436 -8.823 1.00 78.50 204 LEU A CA 1
ATOM 1673 C C . LEU A 1 204 ? 6.335 10.709 -8.376 1.00 78.50 204 LEU A C 1
ATOM 1675 O O . LEU A 1 204 ? 6.120 11.335 -7.342 1.00 78.50 204 LEU A O 1
ATOM 1679 N N . HIS A 1 205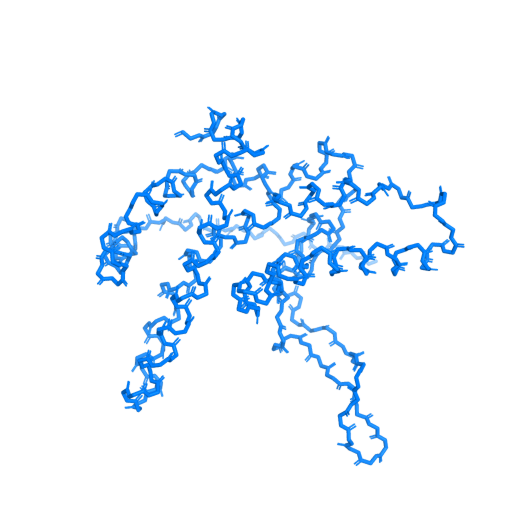 ? 5.347 10.211 -9.118 1.00 86.81 205 HIS A N 1
ATOM 1680 C CA . HIS A 1 205 ? 3.952 10.424 -8.747 1.00 86.81 205 HIS A CA 1
ATOM 1681 C C . HIS A 1 205 ? 3.634 9.857 -7.360 1.00 86.81 205 HIS A C 1
ATOM 1683 O O . HIS A 1 205 ? 2.849 10.451 -6.629 1.00 86.81 205 HIS A O 1
ATOM 1689 N N . VAL A 1 206 ? 4.240 8.722 -6.985 1.00 89.69 206 VAL A N 1
ATOM 1690 C CA . VAL A 1 206 ? 4.116 8.164 -5.629 1.00 89.69 206 VAL A CA 1
ATOM 1691 C C . VAL A 1 206 ? 4.642 9.154 -4.591 1.00 89.69 206 VAL A C 1
ATOM 1693 O O . VAL A 1 206 ? 3.942 9.419 -3.616 1.00 89.69 206 VAL A O 1
ATOM 1696 N N . PHE A 1 207 ? 5.819 9.745 -4.816 1.00 86.19 207 PHE A N 1
ATOM 1697 C CA . PHE A 1 207 ? 6.398 10.716 -3.890 1.00 86.19 207 PHE A CA 1
ATOM 1698 C C . PHE A 1 207 ? 5.573 11.996 -3.778 1.00 86.19 207 PHE A C 1
ATOM 1700 O O . PHE A 1 207 ? 5.296 12.428 -2.664 1.00 86.19 207 PHE A O 1
ATOM 1707 N N . GLU A 1 208 ? 5.100 12.556 -4.890 1.00 86.38 208 GLU A N 1
ATOM 1708 C CA . GLU A 1 208 ? 4.202 13.719 -4.876 1.00 86.38 208 GLU A CA 1
ATOM 1709 C C . GLU A 1 208 ? 2.910 13.452 -4.095 1.00 86.38 208 GLU A C 1
ATOM 1711 O O . GLU A 1 208 ? 2.465 14.285 -3.307 1.00 86.38 208 GLU A O 1
ATOM 1716 N N . ASP A 1 209 ? 2.292 12.289 -4.310 1.00 91.25 209 ASP A N 1
ATOM 1717 C CA . ASP A 1 209 ? 1.057 11.905 -3.622 1.00 91.25 209 ASP A CA 1
ATOM 1718 C C . ASP A 1 209 ? 1.315 11.707 -2.122 1.00 91.25 209 ASP A C 1
ATOM 1720 O O . ASP A 1 209 ? 0.549 12.167 -1.275 1.00 91.25 209 ASP A O 1
ATOM 1724 N N . SER A 1 210 ? 2.437 11.072 -1.784 1.00 90.19 210 SER A N 1
ATOM 1725 C CA . SER A 1 210 ? 2.838 10.828 -0.402 1.00 90.19 210 SER A CA 1
ATOM 1726 C C . SER A 1 210 ? 3.222 12.121 0.335 1.00 90.19 210 SER A C 1
ATOM 1728 O O . SER A 1 210 ? 2.958 12.257 1.528 1.00 90.19 210 SER A O 1
ATOM 1730 N N . ASP A 1 211 ? 3.800 13.103 -0.359 1.00 87.38 211 ASP A N 1
ATOM 1731 C CA . ASP A 1 211 ? 4.124 14.412 0.206 1.00 87.38 211 ASP A CA 1
ATOM 1732 C C . ASP A 1 211 ? 2.855 15.210 0.526 1.00 87.38 211 ASP A C 1
ATOM 1734 O O . ASP A 1 211 ? 2.712 15.709 1.640 1.00 87.38 211 ASP A O 1
ATOM 1738 N N . LYS A 1 212 ? 1.862 15.206 -0.377 1.00 89.56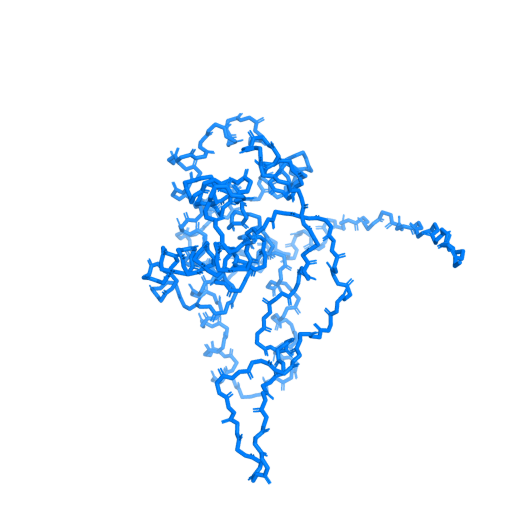 212 LYS A N 1
ATOM 1739 C CA . LYS A 1 212 ? 0.535 15.795 -0.112 1.00 89.56 212 LYS A CA 1
ATOM 1740 C C . LYS A 1 212 ? -0.138 15.177 1.114 1.00 89.56 212 LYS A C 1
ATOM 1742 O O . LYS A 1 212 ? -0.743 15.900 1.905 1.00 89.56 212 LYS A O 1
ATOM 1747 N N . LEU A 1 213 ? -0.027 13.857 1.292 1.00 90.94 213 LEU A N 1
ATOM 1748 C CA . LEU A 1 213 ? -0.543 13.174 2.483 1.00 90.94 213 LEU A CA 1
ATOM 1749 C C . LEU A 1 213 ? 0.154 13.657 3.761 1.00 90.94 213 LEU A C 1
ATOM 1751 O O . LEU A 1 213 ? -0.523 13.948 4.744 1.00 90.94 213 LEU A O 1
ATOM 1755 N N . LEU A 1 214 ? 1.485 13.775 3.741 1.00 87.25 214 LEU A N 1
ATOM 1756 C CA . LEU A 1 214 ? 2.275 14.261 4.876 1.00 87.25 214 LEU A CA 1
ATOM 1757 C C . LEU A 1 214 ? 2.061 15.747 5.181 1.00 87.25 214 LEU A C 1
ATOM 1759 O O . LEU A 1 214 ? 2.227 16.152 6.321 1.00 87.25 214 LEU A O 1
ATOM 1763 N N . GLU A 1 215 ? 1.743 16.584 4.198 1.00 86.81 215 GLU A N 1
ATOM 1764 C CA . GLU A 1 215 ? 1.467 18.010 4.436 1.00 86.81 215 GLU A CA 1
ATOM 1765 C C . GLU A 1 215 ? 0.028 18.266 4.888 1.00 86.81 215 GLU A C 1
ATOM 1767 O O . GLU A 1 215 ? -0.237 19.227 5.614 1.00 86.81 215 GLU A O 1
ATOM 1772 N N . GLY A 1 216 ? -0.892 17.393 4.477 1.00 89.31 216 GLY A N 1
ATOM 1773 C CA . GLY A 1 216 ? -2.297 17.439 4.845 1.00 89.31 216 GLY A CA 1
ATOM 1774 C C . GLY A 1 216 ? -2.624 16.515 6.013 1.00 89.31 216 GLY A C 1
ATOM 1775 O O . GLY A 1 216 ? -2.407 16.841 7.178 1.00 89.31 216 GLY A O 1
ATOM 1776 N N . GLU A 1 217 ? -3.219 15.371 5.687 1.00 87.50 217 GLU A N 1
ATOM 1777 C CA . GLU A 1 217 ? -3.930 14.517 6.643 1.00 87.50 217 GLU A CA 1
ATOM 1778 C C . GLU A 1 217 ? -3.028 13.781 7.640 1.00 87.50 217 GLU A C 1
ATOM 1780 O O . GLU A 1 217 ? -3.518 13.367 8.685 1.00 87.50 217 GLU A O 1
ATOM 1785 N N . LEU A 1 218 ? -1.740 13.609 7.326 1.00 87.94 218 LEU A N 1
ATOM 1786 C CA . LEU A 1 218 ? -0.759 12.888 8.147 1.00 87.94 218 LEU A CA 1
ATOM 1787 C C . LEU A 1 218 ? 0.381 13.796 8.645 1.00 87.94 218 LEU A C 1
ATOM 1789 O O . LEU A 1 218 ? 1.480 13.323 8.948 1.00 87.94 218 LEU A O 1
ATOM 1793 N N . ASN A 1 219 ? 0.150 15.109 8.709 1.00 85.00 219 ASN A N 1
ATOM 1794 C CA . ASN A 1 219 ? 1.150 16.085 9.160 1.00 85.00 219 ASN A CA 1
ATOM 1795 C C . ASN A 1 219 ? 1.556 15.889 10.627 1.00 85.00 219 ASN A C 1
ATOM 1797 O O . ASN A 1 219 ? 2.713 16.073 11.004 1.00 85.00 219 ASN A O 1
ATOM 1801 N N . ASP A 1 220 ? 0.632 15.410 11.454 1.00 84.38 220 ASP A N 1
ATOM 1802 C CA . ASP A 1 220 ? 0.910 15.013 12.831 1.00 84.38 220 ASP A CA 1
ATOM 1803 C C . ASP A 1 220 ? 2.018 13.948 12.926 1.00 84.38 220 ASP A C 1
ATOM 1805 O O . ASP A 1 220 ? 2.865 14.026 13.820 1.00 84.38 220 ASP A O 1
ATOM 1809 N N . LEU A 1 221 ? 2.082 13.003 11.980 1.00 80.06 221 LEU A N 1
ATOM 1810 C CA . LEU A 1 221 ? 3.167 12.021 11.916 1.00 80.06 221 LEU A CA 1
ATOM 1811 C C . LEU A 1 221 ? 4.507 12.673 11.598 1.00 80.06 221 LEU A C 1
ATOM 1813 O O . LEU A 1 221 ? 5.516 12.319 12.207 1.00 80.06 221 LEU A O 1
ATOM 1817 N N . PHE A 1 222 ? 4.525 13.616 10.655 1.00 71.31 222 PHE A N 1
ATOM 1818 C CA . PHE A 1 222 ? 5.751 14.323 10.302 1.00 71.31 222 PHE A CA 1
ATOM 1819 C C . PHE A 1 222 ? 6.286 15.113 11.499 1.00 71.31 222 PHE A C 1
ATOM 1821 O O . PHE A 1 222 ? 7.467 15.024 11.805 1.00 71.31 222 PHE A O 1
ATOM 1828 N N . ILE A 1 223 ? 5.414 15.805 12.235 1.00 74.31 223 ILE A N 1
ATOM 1829 C CA . ILE A 1 223 ? 5.791 16.531 13.457 1.00 74.31 223 ILE A CA 1
ATOM 1830 C C . ILE A 1 223 ? 6.299 15.574 14.543 1.00 74.31 223 ILE A C 1
ATOM 1832 O O . ILE A 1 223 ? 7.226 15.900 15.282 1.00 74.31 223 ILE A O 1
ATOM 1836 N N . LYS A 1 224 ? 5.681 14.396 14.666 1.00 79.25 224 LYS A N 1
ATOM 1837 C CA . LYS A 1 224 ? 6.016 13.416 15.703 1.00 79.25 224 LYS A CA 1
ATOM 1838 C C . LYS A 1 224 ? 7.336 12.687 15.439 1.00 79.25 224 LYS A C 1
ATOM 1840 O O . LYS A 1 224 ? 8.005 12.319 16.403 1.00 79.25 224 LYS A O 1
ATOM 1845 N N . PHE A 1 225 ? 7.687 12.442 14.176 1.00 76.00 225 PHE A N 1
ATOM 1846 C CA . PHE A 1 225 ? 8.784 11.538 13.810 1.00 76.00 225 PHE A CA 1
ATOM 1847 C C . PHE A 1 225 ? 9.868 12.124 12.880 1.00 76.00 225 PHE A C 1
ATOM 1849 O O . PHE A 1 225 ? 10.859 11.428 12.642 1.00 76.00 225 PHE A O 1
ATOM 1856 N N . GLY A 1 226 ? 9.685 13.327 12.322 1.00 63.22 226 GLY A N 1
ATOM 1857 C CA . GLY A 1 226 ? 10.602 13.985 11.369 1.00 63.22 226 GLY A CA 1
ATOM 1858 C C . GLY A 1 226 ? 11.563 14.992 11.994 1.00 63.22 226 GLY A C 1
ATOM 1859 O O . GLY A 1 226 ? 12.666 15.162 11.415 1.00 63.22 226 GLY A O 1
#

pLDDT: mean 81.52, std 19.17, range [25.53, 98.19]

Radius of gyration: 19.39 Å; chains: 1; bounding box: 53×50×43 Å

Secondary structure (DSSP, 8-state):
----------------HHHHHHHHHHHHHHS-GGGHHHHHHHHHHHT-HHHHHIIIIIHHHHTTPPPEEE-S--SGGGEEEEE-TTS-EEEEEEEE--GGG-EEE-TTHHHHHHHHHHS-HHHHHHHHHHHHHHHHHHHHHHHTSGGG-SS-HHHHHHHHHHHHHHHHHHHHHHHHHHHHHHHHH---HHHHHHHHHHHHHHHHHHHHHHHHHHHTTTHHHHHHH-

Sequence (226 aa):
MKICHFKVQFKKLHHSDETEKFNLKIFNLNFADSFQPIVSKYHKLCRSTDFYLYIYQQAHKDLELPSVIVQGDMHPGNLMWSIDKNDNIQNSIAAIVDWQTMQEGSPMTDLARFLVHCADGNIRREAESFAIKLYYQCLIEEFGDISKVPYTLEKLQQAYKYAFLAQALYSLGTMDFFVPSMEEKIKDEKMRKDLFDSGMLKSLHVFEDSDKLLEGELNDLFIKFG

InterPro domains:
  IPR011009 Protein kinase-like domain superfamily [SSF56112] (59-167)
  IPR012877 Uncharacterised oxidoreductase Dhs-27 [PF07914] (8-209)
  IPR015897 CHK kinase-like [SM00587] (1-145)
  IPR052961 Oxidoreductase and Kinase-like Enzymes [PTHR23020] (45-184)

Organism: NCBI:txid227884